Protein AF-A0A383VVP8-F1 (afdb_monomer)

InterPro domains:
  IPR008501 THO complex subunit 7/Mft1 [PF05615] (33-150)

Solvent-accessible surface area (backbone atoms only — not comparable to full-atom values): 12168 Å² total; per-residue (Å²): 138,82,83,79,79,74,73,56,70,67,59,55,50,50,50,48,51,31,68,62,57,74,48,58,66,71,54,48,72,72,60,45,58,69,67,56,46,42,53,54,33,48,52,52,22,55,48,23,64,75,76,53,52,74,68,56,22,51,51,29,44,53,54,33,52,51,45,50,54,52,50,52,52,50,53,53,50,33,56,53,49,54,54,51,51,52,54,49,51,53,51,50,52,51,51,50,50,54,50,51,53,50,51,53,53,50,51,53,51,50,53,56,50,51,52,55,52,52,52,52,50,52,53,50,50,52,51,55,54,49,50,54,51,49,52,58,57,66,74,44,79,58,67,68,58,57,50,50,50,51,54,50,53,51,51,52,51,53,50,52,52,51,48,51,52,51,51,50,55,53,48,53,52,49,51,52,50,52,52,51,51,52,50,52,50,51,51,49,62,68,67,47,71,58,85,72,55,65,61,55,54,64,56,55,75,68,61,70,88,82,81,91,85,84,92,133

Organism: Tetradesmus obliquus (NCBI:txid3088)

Radius of gyration: 72.54 Å; Cα contacts (8 Å, |Δi|>4): 43; chains: 1; bounding box: 165×46×184 Å

Structure (mmCIF, N/CA/C/O backbone):
data_AF-A0A383VVP8-F1
#
_entry.id   AF-A0A383VVP8-F1
#
loop_
_atom_site.group_PDB
_atom_site.id
_atom_site.type_symbol
_atom_site.label_atom_id
_atom_site.label_alt_id
_atom_site.label_comp_id
_atom_site.label_asym_id
_atom_site.label_entity_id
_atom_site.label_seq_id
_atom_site.pdbx_PDB_ins_code
_atom_site.Cartn_x
_atom_site.Cartn_y
_atom_site.Cartn_z
_atom_site.occupancy
_atom_site.B_iso_or_equiv
_atom_site.auth_seq_id
_atom_site.auth_comp_id
_atom_site.auth_asym_id
_atom_site.auth_atom_id
_atom_site.pdbx_PDB_model_num
ATOM 1 N N . MET A 1 1 ? -9.803 19.063 -24.171 1.00 37.31 1 MET A N 1
ATOM 2 C CA . MET A 1 1 ? -9.670 18.722 -25.603 1.00 37.31 1 MET A CA 1
ATOM 3 C C . MET A 1 1 ? -8.254 19.055 -26.047 1.00 37.31 1 MET A C 1
ATOM 5 O O . MET A 1 1 ? -7.962 20.220 -26.264 1.00 37.31 1 MET A O 1
ATOM 9 N N . ALA A 1 2 ? -7.352 18.071 -26.084 1.00 36.72 2 ALA A N 1
ATOM 10 C CA . ALA A 1 2 ? -5.980 18.275 -26.551 1.00 36.72 2 ALA A CA 1
ATOM 11 C C . ALA A 1 2 ? -5.911 17.897 -28.036 1.00 36.72 2 ALA A C 1
ATOM 13 O O . ALA A 1 2 ? -6.119 16.736 -28.392 1.00 36.72 2 ALA A O 1
ATOM 14 N N . ALA A 1 3 ? -5.687 18.889 -28.898 1.00 46.66 3 ALA A N 1
ATOM 15 C CA . ALA A 1 3 ? -5.536 18.692 -30.331 1.00 46.66 3 ALA A CA 1
ATOM 16 C C . ALA A 1 3 ? -4.278 17.854 -30.597 1.00 46.66 3 ALA A C 1
ATOM 18 O O . ALA A 1 3 ? -3.151 18.303 -30.401 1.00 46.66 3 ALA A O 1
ATOM 19 N N . ARG A 1 4 ? -4.482 16.605 -31.021 1.00 47.38 4 ARG A N 1
ATOM 20 C CA . ARG A 1 4 ? -3.416 15.709 -31.465 1.00 47.38 4 ARG A CA 1
ATOM 21 C C . ARG A 1 4 ? -2.974 16.187 -32.849 1.00 47.38 4 ARG A C 1
ATOM 23 O O . ARG A 1 4 ? -3.554 15.783 -33.853 1.00 47.38 4 ARG A O 1
ATOM 30 N N . VAL A 1 5 ? -2.008 17.104 -32.891 1.00 57.06 5 VAL A N 1
ATOM 31 C CA . VAL A 1 5 ? -1.339 17.514 -34.132 1.00 57.06 5 VAL A CA 1
ATOM 32 C C . VAL A 1 5 ? -0.705 16.255 -34.722 1.00 57.06 5 VAL A C 1
ATOM 34 O O . VAL A 1 5 ? 0.241 15.712 -34.155 1.00 57.06 5 VAL A O 1
ATOM 37 N N . ARG A 1 6 ? -1.295 15.723 -35.798 1.00 52.12 6 ARG A N 1
ATOM 38 C CA . ARG A 1 6 ? -0.675 14.661 -36.594 1.00 52.12 6 ARG A CA 1
ATOM 39 C C . ARG A 1 6 ? 0.502 15.304 -37.335 1.00 52.12 6 ARG A C 1
ATOM 41 O O . ARG A 1 6 ? 0.241 16.226 -38.106 1.00 52.12 6 ARG A O 1
ATOM 48 N N . PRO A 1 7 ? 1.758 14.899 -37.084 1.00 56.88 7 PRO A N 1
ATOM 49 C CA . PRO A 1 7 ? 2.866 15.336 -37.926 1.00 56.88 7 PRO A CA 1
ATOM 50 C C . PRO A 1 7 ? 2.613 14.847 -39.358 1.00 56.88 7 PRO A C 1
ATOM 52 O O . PRO A 1 7 ? 2.027 13.776 -39.532 1.00 56.88 7 PRO A O 1
ATOM 55 N N . ALA A 1 8 ? 2.988 15.651 -40.357 1.00 67.81 8 ALA A N 1
ATOM 56 C CA . ALA A 1 8 ? 2.879 15.269 -41.763 1.00 67.81 8 ALA A CA 1
ATOM 57 C C . ALA A 1 8 ? 3.609 13.934 -41.980 1.00 67.81 8 ALA A C 1
ATOM 59 O O . ALA A 1 8 ? 4.643 13.701 -41.351 1.00 67.81 8 ALA A O 1
ATOM 60 N N . ASP A 1 9 ? 3.073 13.052 -42.826 1.00 65.06 9 ASP A N 1
ATOM 61 C CA . ASP A 1 9 ? 3.636 11.707 -43.030 1.00 65.06 9 ASP A CA 1
ATOM 62 C C . ASP A 1 9 ? 5.141 11.767 -43.380 1.00 65.06 9 ASP A C 1
ATOM 64 O O . ASP A 1 9 ? 5.933 10.981 -42.855 1.00 65.06 9 ASP A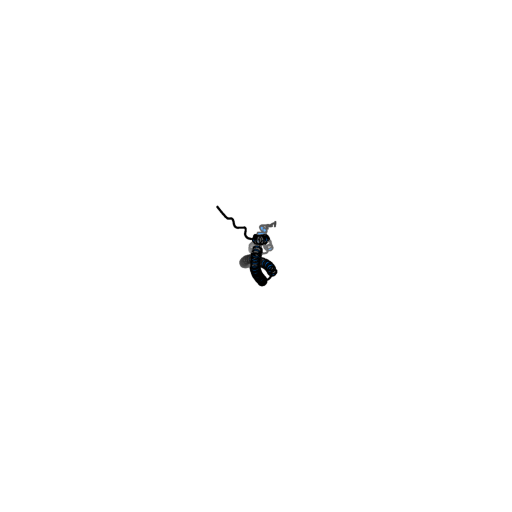 O 1
ATOM 68 N N . ASP A 1 10 ? 5.557 12.803 -44.115 1.00 62.00 10 ASP A N 1
ATOM 69 C CA . ASP A 1 10 ? 6.954 13.107 -44.446 1.00 62.00 10 ASP A CA 1
ATOM 70 C C . ASP A 1 10 ? 7.841 13.335 -43.205 1.00 62.00 10 ASP A C 1
ATOM 72 O O . ASP A 1 10 ? 8.967 12.841 -43.143 1.00 62.00 10 ASP A O 1
ATOM 76 N N . ASP A 1 11 ? 7.350 14.026 -42.171 1.00 65.00 11 ASP A N 1
ATOM 77 C CA . ASP A 1 11 ? 8.100 14.260 -40.926 1.00 65.00 11 ASP A CA 1
ATOM 78 C C . ASP A 1 11 ? 8.289 12.960 -40.138 1.00 65.00 11 ASP A C 1
ATOM 80 O O . ASP A 1 11 ? 9.316 12.749 -39.482 1.00 65.00 11 ASP A O 1
ATOM 84 N N . GLN A 1 12 ? 7.305 12.063 -40.211 1.00 68.69 12 GLN A N 1
ATOM 85 C CA . GLN A 1 12 ? 7.356 10.764 -39.555 1.00 68.69 12 GLN A CA 1
ATOM 86 C C . GLN A 1 12 ? 8.317 9.814 -40.281 1.00 68.69 12 GLN A C 1
ATOM 88 O O . GLN A 1 12 ? 9.071 9.084 -39.630 1.00 68.69 12 GLN A O 1
ATOM 93 N N . GLU A 1 13 ? 8.352 9.858 -41.612 1.00 64.12 13 GLU A N 1
ATOM 94 C CA . GLU A 1 13 ? 9.333 9.139 -42.425 1.00 64.12 13 GLU A CA 1
ATOM 95 C C . GLU A 1 13 ? 10.751 9.685 -42.236 1.00 64.12 13 GLU A C 1
ATOM 97 O O . GLU A 1 13 ? 11.686 8.908 -42.039 1.00 64.12 13 GLU A O 1
ATOM 102 N N . LEU A 1 14 ? 10.925 11.006 -42.176 1.00 64.38 14 LEU A N 1
ATOM 103 C CA . LEU A 1 14 ? 12.214 11.638 -41.893 1.00 64.38 14 LEU A CA 1
ATOM 104 C C . LEU A 1 14 ? 12.717 11.308 -40.484 1.00 64.38 14 LEU A C 1
ATOM 106 O O . LEU A 1 14 ? 13.905 11.024 -40.304 1.00 64.38 14 LEU A O 1
ATOM 110 N N . ALA A 1 15 ? 11.832 11.284 -39.485 1.00 67.50 15 ALA A N 1
ATOM 111 C CA . ALA A 1 15 ? 12.170 10.843 -38.136 1.00 67.50 15 ALA A CA 1
ATOM 112 C C . ALA A 1 15 ? 12.592 9.365 -38.119 1.00 67.50 15 ALA A C 1
ATOM 114 O O . ALA A 1 15 ? 13.601 9.029 -37.499 1.00 67.50 15 ALA A O 1
ATOM 115 N N . ARG A 1 16 ? 11.887 8.490 -38.850 1.00 68.62 16 ARG A N 1
ATOM 116 C CA . ARG A 1 16 ? 12.263 7.073 -39.002 1.00 68.62 16 ARG A CA 1
ATOM 117 C C . ARG A 1 16 ? 13.617 6.917 -39.684 1.00 68.62 16 ARG A C 1
ATOM 119 O O . ARG A 1 16 ? 14.466 6.210 -39.155 1.00 68.62 16 ARG A O 1
ATOM 126 N N . ILE A 1 17 ? 13.859 7.602 -40.802 1.00 64.00 17 ILE A N 1
ATOM 127 C CA . ILE A 1 17 ? 15.144 7.569 -41.516 1.00 64.00 17 ILE A CA 1
ATOM 128 C C . ILE A 1 17 ? 16.268 8.058 -40.602 1.00 64.00 17 ILE A C 1
ATOM 130 O O . ILE A 1 17 ? 17.331 7.441 -40.560 1.00 64.00 17 ILE A O 1
ATOM 134 N N . ARG A 1 18 ? 16.038 9.115 -39.819 1.00 67.19 18 ARG A N 1
ATOM 135 C CA . ARG A 1 18 ? 17.013 9.648 -38.861 1.00 67.19 18 ARG A CA 1
ATOM 136 C C . ARG A 1 18 ? 17.328 8.659 -37.737 1.00 67.19 18 ARG A C 1
ATOM 138 O O . ARG A 1 18 ? 18.498 8.483 -37.414 1.00 67.19 18 ARG A O 1
ATOM 145 N N . VAL A 1 19 ? 16.309 8.007 -37.176 1.00 66.44 19 VAL A N 1
ATOM 146 C CA . VAL A 1 19 ? 16.458 6.990 -36.119 1.00 66.44 19 VAL A CA 1
ATOM 147 C C . VAL A 1 19 ? 17.154 5.738 -36.650 1.00 66.44 19 VAL A C 1
ATOM 149 O O . VAL A 1 19 ? 18.008 5.177 -35.973 1.00 66.44 19 VAL A O 1
ATOM 152 N N . ILE A 1 20 ? 16.829 5.317 -37.873 1.00 65.12 20 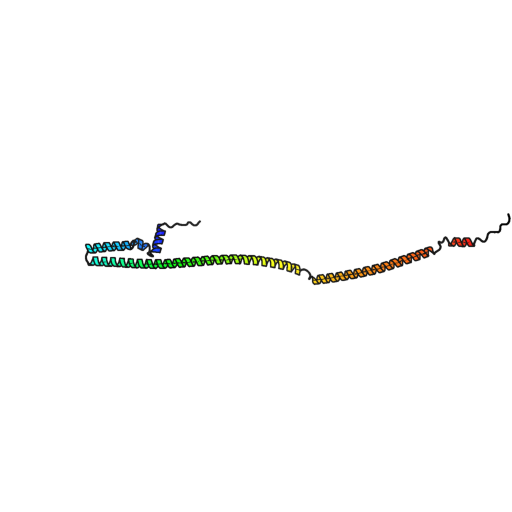ILE A N 1
ATOM 153 C CA . ILE A 1 20 ? 17.429 4.137 -38.497 1.00 65.12 20 ILE A CA 1
ATOM 154 C C . ILE A 1 20 ? 18.883 4.424 -38.863 1.00 65.12 20 ILE A C 1
ATOM 156 O O . ILE A 1 20 ? 19.757 3.646 -38.516 1.00 65.12 20 ILE A O 1
ATOM 160 N N . THR A 1 21 ? 19.170 5.535 -39.542 1.00 60.62 21 THR A N 1
ATOM 161 C CA . THR A 1 21 ? 20.492 5.767 -40.146 1.00 60.62 21 THR A CA 1
ATOM 162 C C . THR A 1 21 ? 21.486 6.475 -39.230 1.00 60.62 21 THR A C 1
ATOM 164 O O . THR A 1 21 ? 22.686 6.433 -39.503 1.00 60.62 21 THR A O 1
ATOM 167 N N . ASN A 1 22 ? 21.034 7.150 -38.164 1.00 60.03 22 ASN A N 1
ATOM 168 C CA . ASN A 1 22 ? 21.862 8.069 -37.371 1.00 60.03 22 ASN A CA 1
ATOM 169 C C . ASN A 1 22 ? 22.647 9.086 -38.236 1.00 60.03 22 ASN A C 1
ATOM 171 O O . ASN A 1 22 ? 23.676 9.626 -37.813 1.00 60.03 22 ASN A O 1
ATOM 175 N N . VAL A 1 23 ? 22.176 9.344 -39.461 1.00 55.59 23 VAL A N 1
ATOM 176 C CA . VAL A 1 23 ? 22.672 10.378 -40.368 1.00 55.59 23 VAL A CA 1
ATOM 177 C C . VAL A 1 23 ? 21.751 11.580 -40.206 1.00 55.59 23 VAL A C 1
ATOM 179 O O . VAL A 1 23 ? 20.527 11.453 -40.227 1.00 55.59 23 VAL A O 1
ATOM 182 N N . SER A 1 24 ? 22.335 12.762 -40.007 1.00 55.88 24 SER A N 1
ATOM 183 C CA . SER A 1 24 ? 21.561 14.003 -39.969 1.00 55.88 24 SER A CA 1
ATOM 184 C C . SER A 1 24 ? 20.803 14.166 -41.289 1.00 55.88 24 SER A C 1
ATOM 186 O O . SER A 1 24 ? 21.407 14.061 -42.359 1.00 55.88 24 SER A O 1
ATOM 188 N N . SER A 1 25 ? 19.500 14.450 -41.224 1.00 54.91 25 SER A N 1
ATOM 189 C CA . SER A 1 25 ? 18.652 14.693 -42.402 1.00 54.91 25 SER A CA 1
ATOM 190 C C . SER A 1 25 ? 19.250 15.752 -43.338 1.00 54.91 25 SER A C 1
ATOM 192 O O . SER A 1 25 ? 19.133 15.631 -44.553 1.00 54.91 25 SER A O 1
ATOM 194 N N . ALA A 1 26 ? 19.998 16.715 -42.791 1.00 51.38 26 ALA A N 1
ATOM 195 C CA . ALA A 1 26 ? 20.710 17.742 -43.548 1.00 51.38 26 ALA A CA 1
ATOM 196 C C . ALA A 1 26 ? 21.844 17.200 -44.445 1.00 51.38 26 ALA A C 1
ATOM 198 O O . ALA A 1 26 ? 22.128 17.781 -45.490 1.00 51.38 26 ALA A O 1
ATOM 199 N N . ALA A 1 27 ? 22.500 16.097 -44.069 1.00 52.66 27 ALA A N 1
ATOM 200 C CA . ALA A 1 27 ? 23.527 15.456 -44.894 1.00 52.66 27 ALA A CA 1
ATOM 201 C C . ALA A 1 27 ? 22.891 14.617 -46.016 1.00 52.66 27 ALA A C 1
ATOM 203 O O . ALA A 1 27 ? 23.302 14.719 -47.168 1.00 52.66 27 ALA A O 1
ATOM 204 N N . TYR A 1 28 ? 21.819 13.881 -45.699 1.00 58.03 28 TYR A N 1
ATOM 205 C CA . TYR A 1 28 ? 21.030 13.122 -46.678 1.00 58.03 28 TYR A CA 1
ATOM 206 C C . TYR A 1 28 ? 20.394 14.028 -47.748 1.00 58.03 28 TYR A C 1
ATOM 208 O O . TYR A 1 28 ? 20.390 13.690 -48.929 1.00 58.03 28 TYR A O 1
ATOM 216 N N . GLN A 1 29 ? 19.924 15.215 -47.356 1.00 56.75 29 GLN A N 1
ATOM 217 C CA . GLN A 1 29 ? 19.345 16.205 -48.270 1.00 56.75 29 GLN A CA 1
ATOM 218 C C . GLN A 1 29 ? 20.383 16.892 -49.176 1.00 56.75 29 GLN A C 1
ATOM 220 O O . GLN A 1 29 ? 20.032 17.321 -50.271 1.00 56.75 29 GLN A O 1
ATOM 225 N N . ARG A 1 30 ? 21.654 16.999 -48.756 1.00 55.66 30 ARG A N 1
ATOM 226 C CA . ARG A 1 30 ? 22.706 17.708 -49.513 1.00 55.66 30 ARG A CA 1
ATOM 227 C C . ARG A 1 30 ? 23.461 16.833 -50.511 1.00 55.66 30 ARG A C 1
ATOM 229 O O . ARG A 1 30 ? 23.777 17.313 -51.593 1.00 55.66 30 ARG A O 1
ATOM 236 N N . SER A 1 31 ? 23.769 15.583 -50.167 1.00 59.66 31 SER A N 1
ATOM 237 C CA . SER A 1 31 ? 24.532 14.673 -51.040 1.00 59.66 31 SER A CA 1
ATOM 238 C C . SER A 1 31 ? 23.704 13.511 -51.596 1.00 59.66 31 SER A C 1
ATOM 240 O O . SER A 1 31 ? 24.199 12.744 -52.418 1.00 59.66 31 SER A O 1
ATOM 242 N N . GLY A 1 32 ? 22.429 13.395 -51.214 1.00 66.38 32 GLY A N 1
ATOM 243 C CA . GLY A 1 32 ? 21.577 12.272 -51.595 1.00 66.38 32 GLY A CA 1
ATOM 244 C C . GLY A 1 32 ? 22.012 10.953 -50.941 1.00 66.38 32 GLY A C 1
ATOM 245 O O . GLY A 1 32 ? 22.894 10.933 -50.077 1.00 66.38 32 GLY A O 1
ATOM 246 N N . PRO A 1 33 ? 21.399 9.823 -51.334 1.00 78.06 33 PRO A N 1
ATOM 247 C CA . PRO A 1 33 ? 21.760 8.515 -50.804 1.00 78.06 33 PRO A CA 1
ATOM 248 C C . PRO A 1 33 ? 23.255 8.218 -51.021 1.00 78.06 33 PRO A C 1
ATOM 250 O O . PRO A 1 33 ? 23.750 8.435 -52.130 1.00 78.06 33 PRO A O 1
ATOM 253 N N . PRO A 1 34 ? 23.971 7.654 -50.032 1.00 79.56 34 PRO A N 1
ATOM 254 C CA . PRO A 1 34 ? 25.390 7.309 -50.165 1.00 79.56 34 PRO A CA 1
ATOM 255 C C . PRO A 1 34 ? 25.721 6.465 -51.413 1.00 79.56 34 PRO A C 1
ATOM 257 O O . PRO A 1 34 ? 26.743 6.677 -52.062 1.00 79.56 34 PRO A O 1
ATOM 260 N N . ALA A 1 35 ? 24.808 5.575 -51.823 1.00 81.88 35 ALA A N 1
ATOM 261 C CA . ALA A 1 35 ? 24.934 4.787 -53.052 1.00 81.88 35 ALA A CA 1
ATOM 262 C C . ALA A 1 35 ? 24.918 5.643 -54.337 1.00 81.88 35 ALA A C 1
ATOM 264 O O . ALA A 1 35 ? 25.622 5.335 -55.296 1.00 81.88 35 ALA A O 1
ATOM 265 N N . LYS A 1 36 ? 24.154 6.744 -54.354 1.00 85.12 36 LYS A N 1
ATOM 266 C CA . LYS A 1 36 ? 24.100 7.681 -55.486 1.00 85.12 36 LYS A CA 1
ATOM 267 C C . LYS A 1 36 ? 25.417 8.443 -55.631 1.00 85.12 36 LYS A C 1
ATOM 269 O O . LYS A 1 36 ? 25.898 8.606 -56.747 1.00 85.12 36 LYS A O 1
ATOM 274 N N . VAL A 1 37 ? 26.020 8.859 -54.515 1.00 85.94 37 VAL A N 1
ATOM 275 C CA . VAL A 1 37 ? 27.339 9.518 -54.499 1.00 85.94 37 VAL A CA 1
ATOM 276 C C . VAL A 1 37 ? 28.421 8.580 -55.031 1.00 85.94 37 VAL A C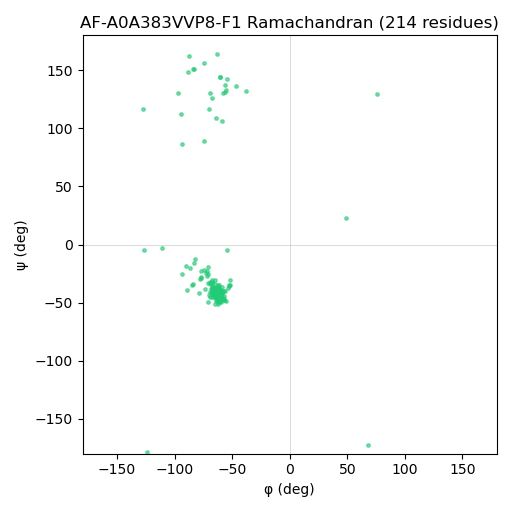 1
ATOM 278 O O . VAL A 1 37 ? 29.250 8.996 -55.839 1.00 85.94 37 VAL A O 1
ATOM 281 N N . LEU A 1 38 ? 28.392 7.307 -54.622 1.00 88.69 38 LEU A N 1
ATOM 282 C CA . LEU A 1 38 ? 29.319 6.294 -55.124 1.00 88.69 38 LEU A CA 1
ATOM 283 C C . LEU A 1 38 ? 29.157 6.088 -56.638 1.00 88.69 38 LEU A C 1
ATOM 285 O O . LEU A 1 38 ? 30.147 6.111 -57.364 1.00 88.69 38 LEU A O 1
ATOM 289 N N . ALA A 1 39 ? 27.918 5.960 -57.124 1.00 89.69 39 ALA A N 1
ATOM 290 C CA . ALA A 1 39 ? 27.629 5.811 -58.549 1.00 89.69 39 ALA A CA 1
ATOM 291 C C . ALA A 1 39 ? 28.096 7.024 -59.374 1.00 89.69 39 ALA A C 1
ATOM 293 O O . ALA A 1 39 ? 28.691 6.855 -60.434 1.00 89.69 39 ALA A O 1
ATOM 294 N N . GLN A 1 40 ? 27.899 8.248 -58.874 1.00 90.44 40 GLN A N 1
ATOM 295 C CA . GLN A 1 40 ? 28.392 9.465 -59.533 1.00 90.44 40 GLN A CA 1
ATOM 296 C C . GLN A 1 40 ? 29.924 9.508 -59.601 1.00 90.44 40 GLN A C 1
ATOM 298 O O . GLN A 1 40 ? 30.484 9.871 -60.632 1.00 90.44 40 GLN A O 1
ATOM 303 N N . ARG A 1 41 ? 30.614 9.102 -58.528 1.00 90.94 41 ARG A N 1
ATOM 304 C CA . ARG A 1 41 ? 32.084 9.022 -58.508 1.00 90.94 41 ARG A CA 1
ATOM 305 C C . ARG A 1 41 ? 32.623 7.915 -59.410 1.00 90.94 41 ARG A C 1
ATOM 307 O O . ARG A 1 41 ? 33.686 8.089 -59.993 1.00 90.94 41 ARG A O 1
ATOM 314 N N . TRP A 1 42 ? 31.885 6.816 -59.556 1.00 92.75 42 TRP A N 1
ATOM 315 C CA . TRP A 1 42 ? 32.207 5.751 -60.504 1.00 92.75 42 TRP A CA 1
ATOM 316 C C . TRP A 1 42 ? 32.138 6.254 -61.947 1.00 92.75 42 TRP A C 1
ATOM 318 O O . TRP A 1 42 ? 33.093 6.078 -62.696 1.00 92.75 42 TRP A O 1
ATOM 328 N N . VAL A 1 43 ? 31.051 6.939 -62.316 1.00 93.12 43 VAL A N 1
ATOM 329 C CA . VAL A 1 43 ? 30.896 7.527 -63.657 1.00 93.12 43 VAL A CA 1
ATOM 330 C C . VAL A 1 43 ? 32.011 8.536 -63.945 1.00 93.12 43 VAL A C 1
ATOM 332 O O . VAL A 1 43 ? 32.659 8.432 -64.980 1.00 93.12 43 VAL A O 1
ATOM 335 N N . ALA A 1 44 ? 32.318 9.427 -62.997 1.00 91.19 44 ALA A N 1
ATOM 336 C CA . ALA A 1 44 ? 33.407 10.397 -63.146 1.00 91.19 44 ALA A CA 1
ATOM 337 C C . ALA A 1 44 ? 34.790 9.736 -63.309 1.00 91.19 44 ALA A C 1
ATOM 339 O O . ALA A 1 44 ? 35.635 10.237 -64.046 1.00 91.19 44 ALA A O 1
ATOM 340 N N . PHE A 1 45 ? 35.036 8.603 -62.642 1.00 93.06 45 PHE A N 1
ATOM 341 C CA . PHE A 1 45 ? 36.261 7.826 -62.834 1.00 93.06 45 PHE A CA 1
ATOM 342 C C . PHE A 1 45 ? 36.325 7.196 -64.231 1.00 93.06 45 PHE A C 1
ATOM 344 O O . PHE A 1 45 ? 37.352 7.303 -64.896 1.00 93.06 45 PHE A O 1
ATOM 351 N N . VAL A 1 46 ? 35.230 6.593 -64.704 1.00 93.19 46 VAL A N 1
ATOM 352 C CA . VAL A 1 46 ? 35.155 6.005 -66.052 1.00 93.19 46 VAL A CA 1
ATOM 353 C C . VAL A 1 46 ? 35.379 7.068 -67.133 1.00 93.19 46 VAL A C 1
ATOM 355 O O . VAL A 1 46 ? 36.146 6.832 -68.064 1.00 93.19 46 VAL A O 1
ATOM 358 N N . GLU A 1 47 ? 34.775 8.249 -66.990 1.00 91.75 47 GLU A N 1
ATOM 359 C CA . GLU A 1 47 ? 34.976 9.378 -67.907 1.00 91.75 47 GLU A CA 1
ATOM 360 C C . GLU A 1 47 ? 36.428 9.875 -67.903 1.00 91.75 47 GLU A C 1
ATOM 362 O O . GLU A 1 47 ? 36.994 10.106 -68.974 1.00 91.75 47 GLU A O 1
ATOM 367 N N . ALA A 1 48 ? 37.053 9.976 -66.725 1.00 89.88 48 ALA A N 1
ATOM 368 C CA . ALA A 1 48 ? 38.440 10.419 -66.595 1.00 89.88 48 ALA A CA 1
ATOM 369 C C . ALA A 1 48 ? 39.446 9.416 -67.192 1.00 89.88 48 ALA A C 1
ATOM 371 O O . ALA A 1 48 ? 40.474 9.810 -67.735 1.00 89.88 48 ALA A O 1
ATOM 372 N N . VAL A 1 49 ? 39.149 8.114 -67.132 1.00 90.75 49 VAL A N 1
ATOM 373 C CA . VAL A 1 49 ? 39.969 7.065 -67.764 1.00 90.75 49 VAL A CA 1
ATOM 374 C C . VAL A 1 49 ? 39.860 7.104 -69.292 1.00 90.75 49 VAL A C 1
ATOM 376 O O . VAL A 1 49 ? 40.824 6.776 -69.980 1.00 90.75 49 VAL A O 1
ATOM 379 N N . GLN A 1 50 ? 38.700 7.488 -69.832 1.00 90.62 50 GLN A N 1
ATOM 380 C CA . GLN A 1 50 ? 38.454 7.503 -71.277 1.00 90.62 50 GLN A CA 1
ATOM 381 C C . GLN A 1 50 ? 38.937 8.785 -71.965 1.00 90.62 50 GLN A C 1
ATOM 383 O O . GLN A 1 50 ? 39.379 8.716 -73.110 1.00 90.62 50 GLN A O 1
ATOM 388 N N . ASN A 1 51 ? 38.840 9.940 -71.295 1.00 88.50 51 ASN A N 1
ATOM 389 C CA . ASN A 1 51 ? 38.945 11.250 -71.951 1.00 88.50 51 ASN A CA 1
ATOM 390 C C . ASN A 1 51 ? 39.994 12.206 -71.348 1.00 88.50 51 ASN A C 1
ATOM 392 O O . ASN A 1 51 ? 40.195 13.289 -71.895 1.00 88.50 51 ASN A O 1
ATOM 396 N N . ASP A 1 52 ? 40.653 11.853 -70.240 1.00 88.00 52 ASP A N 1
ATOM 397 C CA . ASP A 1 52 ? 41.550 12.747 -69.490 1.00 88.00 52 ASP A CA 1
ATOM 398 C C . ASP A 1 52 ? 42.973 12.165 -69.314 1.00 88.00 52 ASP A C 1
ATOM 400 O O . ASP A 1 52 ? 43.315 11.096 -69.816 1.00 88.00 52 ASP A O 1
ATOM 404 N N . THR A 1 53 ? 43.849 12.903 -68.619 1.00 89.44 53 THR A N 1
ATOM 405 C CA . THR A 1 53 ? 45.215 12.464 -68.299 1.00 89.44 53 THR A CA 1
ATOM 406 C C . THR A 1 53 ? 45.242 11.409 -67.190 1.00 89.44 53 THR A C 1
ATOM 408 O O . THR A 1 53 ? 44.370 11.359 -66.321 1.00 89.44 53 THR A O 1
ATOM 411 N N . VAL A 1 54 ? 46.314 10.607 -67.162 1.00 88.50 54 VAL A N 1
ATOM 412 C CA . VAL A 1 54 ? 46.549 9.570 -66.137 1.00 88.50 54 VAL A CA 1
ATOM 413 C C . VAL A 1 54 ? 46.462 10.135 -64.711 1.00 88.50 54 VAL A C 1
ATOM 415 O O . VAL A 1 54 ? 45.912 9.490 -63.824 1.00 88.50 54 VAL A O 1
ATOM 418 N N . GLU A 1 55 ? 46.942 11.359 -64.492 1.00 90.19 55 GLU A N 1
ATOM 419 C CA . GLU A 1 55 ? 46.886 12.041 -63.192 1.00 90.19 55 GLU A CA 1
ATOM 420 C C . GLU A 1 55 ? 45.443 12.315 -62.740 1.00 90.19 55 GLU A C 1
ATOM 422 O O . GLU A 1 55 ? 45.078 12.007 -61.605 1.00 90.19 55 GLU A O 1
ATOM 427 N N . LYS A 1 56 ? 44.582 12.810 -63.639 1.00 88.69 56 LYS A N 1
ATOM 428 C CA . LYS A 1 56 ? 43.163 13.053 -63.338 1.00 88.69 56 LYS A CA 1
ATOM 429 C C . LYS A 1 56 ? 42.386 11.755 -63.123 1.00 88.69 56 LYS A C 1
ATOM 431 O O . LYS A 1 56 ? 41.538 11.693 -62.231 1.00 88.69 56 LYS A O 1
ATOM 436 N N . ALA A 1 57 ? 42.692 10.712 -63.894 1.00 90.75 57 ALA A N 1
ATOM 437 C CA . ALA A 1 57 ? 42.123 9.383 -63.687 1.00 90.75 57 ALA A CA 1
ATOM 438 C C . ALA A 1 57 ? 42.509 8.817 -62.307 1.00 90.75 57 ALA A C 1
ATOM 440 O O . ALA A 1 57 ? 41.658 8.275 -61.599 1.00 90.75 57 ALA A O 1
ATOM 441 N N . GLN A 1 58 ? 43.759 9.018 -61.877 1.00 92.56 58 GLN A N 1
ATOM 442 C CA . GLN A 1 58 ? 44.242 8.607 -60.557 1.00 92.56 58 GLN A CA 1
ATOM 443 C C . GLN A 1 58 ? 43.573 9.395 -59.417 1.00 92.56 58 GLN A C 1
ATOM 445 O O . GLN A 1 58 ? 43.200 8.821 -58.391 1.00 92.56 58 GLN A O 1
ATOM 450 N N . GLU A 1 59 ? 43.362 10.702 -59.581 1.00 92.44 59 GLU A N 1
ATOM 451 C CA . GLU A 1 59 ? 42.597 11.498 -58.617 1.00 92.44 59 GLU A CA 1
ATOM 452 C C . GLU A 1 59 ? 41.138 11.039 -58.509 1.00 92.44 59 GLU A C 1
ATOM 454 O O . GLU A 1 59 ? 40.606 10.913 -57.401 1.00 92.44 59 GLU A O 1
ATOM 459 N N . ALA A 1 60 ? 40.485 10.766 -59.643 1.00 91.56 60 ALA A N 1
ATOM 460 C CA . ALA A 1 60 ? 39.118 10.258 -59.670 1.00 91.56 60 ALA A CA 1
ATOM 461 C C . ALA A 1 60 ? 39.016 8.869 -59.011 1.00 91.56 60 ALA A C 1
ATOM 463 O O . ALA A 1 60 ? 38.087 8.631 -58.235 1.00 91.56 60 ALA A O 1
ATOM 464 N N . TYR A 1 61 ? 40.011 7.999 -59.220 1.00 93.50 61 TYR A N 1
ATOM 465 C CA . TYR A 1 61 ? 40.129 6.706 -58.541 1.00 93.50 61 TYR A CA 1
ATOM 466 C C . TYR A 1 61 ? 40.233 6.856 -57.018 1.00 93.50 61 TYR A C 1
ATOM 468 O O . TYR A 1 61 ? 39.482 6.221 -56.279 1.00 93.50 61 TYR A O 1
ATOM 476 N N . ASN A 1 62 ? 41.099 7.748 -56.529 1.00 94.00 62 ASN A N 1
ATOM 477 C CA . ASN A 1 62 ? 41.249 7.996 -55.092 1.00 94.00 62 ASN A CA 1
ATOM 478 C C . ASN A 1 62 ? 39.950 8.528 -54.462 1.00 94.00 62 ASN A C 1
ATOM 480 O O . ASN A 1 62 ? 39.579 8.125 -53.358 1.00 94.00 62 ASN A O 1
ATOM 484 N N . ARG A 1 63 ? 39.213 9.397 -55.170 1.00 91.75 63 ARG A N 1
ATOM 485 C CA . ARG A 1 63 ? 37.899 9.888 -54.717 1.00 91.75 63 ARG A CA 1
ATOM 486 C C . ARG A 1 63 ? 36.849 8.778 -54.692 1.00 91.75 63 ARG A C 1
ATOM 488 O O . ARG A 1 63 ? 36.017 8.766 -53.783 1.00 91.75 63 ARG A O 1
ATOM 495 N N . LEU A 1 64 ? 36.856 7.876 -55.670 1.00 92.81 64 LEU A N 1
ATOM 496 C CA . LEU A 1 64 ? 35.975 6.709 -55.697 1.00 92.81 64 LEU A CA 1
ATOM 497 C C . LEU A 1 64 ? 36.285 5.760 -54.531 1.00 92.81 64 LEU A C 1
ATOM 499 O O . LEU A 1 64 ? 35.369 5.366 -53.812 1.00 92.81 64 LEU A O 1
ATOM 503 N N . LEU A 1 65 ? 37.566 5.458 -54.302 1.00 94.50 65 LEU A N 1
ATOM 504 C CA . LEU A 1 65 ? 38.013 4.605 -53.202 1.00 94.50 65 LEU A CA 1
ATOM 505 C C . LEU A 1 65 ? 37.604 5.184 -51.843 1.00 94.50 65 LEU A C 1
ATOM 507 O O . LEU A 1 65 ? 37.073 4.461 -51.005 1.00 94.50 65 LEU A O 1
ATOM 511 N N . LEU A 1 66 ? 37.773 6.496 -51.649 1.00 91.62 66 LEU A N 1
ATOM 512 C CA . LEU A 1 66 ? 37.335 7.183 -50.434 1.00 91.62 66 LEU A CA 1
ATOM 513 C C . LEU A 1 66 ? 35.817 7.071 -50.217 1.00 91.62 66 LEU A C 1
ATOM 515 O O . LEU A 1 66 ? 35.366 6.803 -49.111 1.00 91.62 66 LEU A O 1
ATOM 519 N N . ALA A 1 67 ? 35.012 7.229 -51.269 1.00 88.44 67 ALA A N 1
ATOM 520 C CA . ALA A 1 67 ? 33.561 7.087 -51.136 1.00 88.44 67 ALA A CA 1
ATOM 521 C C . ALA A 1 67 ? 33.132 5.647 -50.813 1.00 88.44 67 ALA A C 1
ATOM 523 O O . ALA A 1 67 ? 32.127 5.438 -50.133 1.00 88.44 67 ALA A O 1
ATOM 524 N N . LEU A 1 68 ? 33.891 4.652 -51.279 1.00 90.69 68 LEU A N 1
ATOM 525 C CA . LEU A 1 68 ? 33.641 3.247 -50.970 1.00 90.69 68 LEU A CA 1
ATOM 526 C C . LEU A 1 68 ? 33.963 2.929 -49.502 1.00 90.69 68 LEU A C 1
ATOM 528 O O . LEU A 1 68 ? 33.157 2.283 -48.831 1.00 90.69 68 LEU A O 1
ATOM 532 N N . THR A 1 69 ? 35.081 3.437 -48.976 1.00 91.44 69 THR A N 1
ATOM 533 C CA . THR A 1 69 ? 35.442 3.260 -47.558 1.00 91.44 69 THR A CA 1
ATOM 534 C C . THR A 1 69 ? 34.489 4.007 -46.621 1.00 91.44 69 THR A C 1
ATOM 536 O O . THR A 1 69 ? 34.108 3.474 -45.577 1.00 91.44 69 THR A O 1
ATOM 539 N N . GLU A 1 70 ? 34.029 5.202 -47.004 1.00 86.75 70 GLU A N 1
ATOM 540 C CA . GLU A 1 70 ? 32.988 5.949 -46.282 1.00 86.75 70 GLU A CA 1
ATOM 541 C C . GLU A 1 70 ? 31.664 5.172 -46.219 1.00 86.75 70 GLU A C 1
ATOM 543 O O . GLU A 1 70 ? 31.034 5.096 -45.158 1.00 86.75 70 GLU A O 1
ATOM 548 N N . LEU A 1 71 ? 31.248 4.556 -47.333 1.00 86.69 71 LEU A N 1
ATOM 549 C CA . LEU A 1 71 ? 30.030 3.748 -47.388 1.00 86.69 71 LEU A CA 1
ATOM 550 C C . LEU A 1 71 ? 30.137 2.497 -46.508 1.00 86.69 71 LEU A C 1
ATOM 552 O O . LEU A 1 71 ? 29.195 2.167 -45.783 1.00 86.69 71 LEU A O 1
ATOM 556 N N . GLU A 1 72 ? 31.283 1.820 -46.538 1.00 89.44 72 GLU A N 1
ATOM 557 C CA . GLU A 1 72 ? 31.540 0.649 -45.701 1.00 89.44 72 GLU A CA 1
ATOM 558 C C . GLU A 1 72 ? 31.493 1.002 -44.207 1.00 89.44 72 GLU A C 1
ATOM 560 O O . GLU A 1 72 ? 30.833 0.318 -43.416 1.00 89.44 72 GLU A O 1
ATOM 565 N N . LEU A 1 73 ? 32.135 2.106 -43.812 1.00 87.56 73 LEU A N 1
ATOM 566 C CA . LEU A 1 73 ? 32.106 2.597 -42.436 1.00 87.56 73 LEU A CA 1
ATOM 567 C C . LEU A 1 73 ? 30.677 2.926 -41.985 1.00 87.56 73 LEU A C 1
ATOM 569 O O . LEU A 1 73 ? 30.280 2.573 -40.870 1.00 87.56 73 LEU A O 1
ATOM 573 N N . LEU A 1 74 ? 29.889 3.567 -42.851 1.00 85.69 74 LEU A N 1
ATOM 574 C CA . LEU A 1 74 ? 28.491 3.886 -42.577 1.00 85.69 74 LEU A CA 1
ATOM 575 C C . LEU A 1 74 ? 27.645 2.618 -42.392 1.00 85.69 74 LEU A C 1
ATOM 577 O O . LEU A 1 74 ? 26.857 2.551 -41.447 1.00 85.69 74 LEU A O 1
ATOM 581 N N . GLY A 1 75 ? 27.851 1.592 -43.222 1.00 84.31 75 GLY A N 1
ATOM 582 C CA . GLY A 1 75 ? 27.190 0.293 -43.078 1.00 84.31 75 GLY A CA 1
ATOM 583 C C . GLY A 1 75 ? 27.515 -0.389 -41.745 1.00 84.31 75 GLY A C 1
ATOM 584 O O . GLY A 1 75 ? 26.612 -0.837 -41.034 1.00 84.31 75 GLY A O 1
ATOM 585 N N . ARG A 1 76 ? 28.793 -0.393 -41.344 1.00 90.06 76 ARG A N 1
ATOM 586 C CA . ARG A 1 76 ? 29.227 -0.937 -40.043 1.00 90.06 76 ARG A CA 1
ATOM 587 C C . ARG A 1 76 ? 28.618 -0.166 -38.869 1.00 90.06 76 ARG A C 1
ATOM 589 O O . ARG A 1 76 ? 28.129 -0.779 -37.920 1.00 90.06 76 ARG A O 1
ATOM 596 N N . LYS A 1 77 ? 28.595 1.170 -38.945 1.00 86.62 77 LYS A N 1
ATOM 597 C CA . LYS A 1 77 ? 27.969 2.033 -37.931 1.00 86.62 77 LYS A CA 1
ATOM 598 C C . LYS A 1 77 ? 26.472 1.743 -37.796 1.00 86.62 77 LYS A C 1
ATOM 600 O O . LYS A 1 77 ? 25.974 1.646 -36.676 1.00 86.62 77 LYS A O 1
ATOM 605 N N . LEU A 1 78 ? 25.768 1.578 -38.916 1.00 84.62 78 LEU A N 1
ATOM 606 C CA . LEU A 1 78 ? 24.343 1.257 -38.937 1.00 84.62 78 LEU A CA 1
ATOM 607 C C . LEU A 1 78 ? 24.054 -0.090 -38.262 1.00 84.62 78 LEU A C 1
ATOM 609 O O . LEU A 1 78 ? 23.186 -0.164 -37.396 1.00 84.62 78 LEU A O 1
ATOM 613 N N . ALA A 1 79 ? 24.816 -1.134 -38.594 1.00 88.25 79 ALA A N 1
ATOM 614 C CA . ALA A 1 79 ? 24.657 -2.455 -37.986 1.00 88.25 79 ALA A CA 1
ATOM 615 C C . ALA A 1 79 ? 24.913 -2.435 -36.466 1.00 88.25 79 ALA A C 1
ATOM 617 O O . ALA A 1 79 ? 24.151 -3.020 -35.686 1.00 88.25 79 ALA A O 1
ATOM 618 N N . ALA A 1 80 ? 25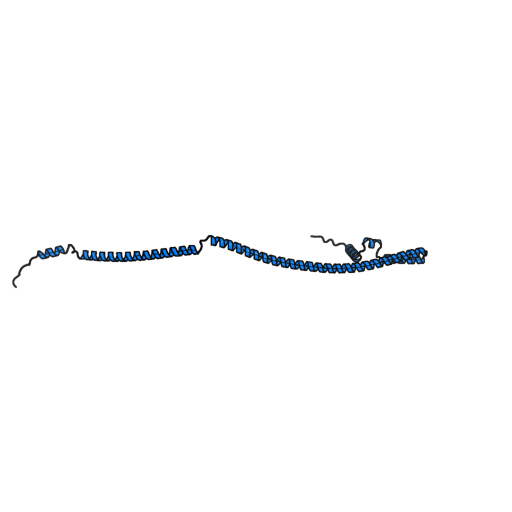.954 -1.718 -36.028 1.00 89.00 80 ALA A N 1
ATOM 619 C CA . ALA A 1 80 ? 26.247 -1.531 -34.609 1.00 89.00 80 ALA A CA 1
ATOM 620 C C . ALA A 1 80 ? 25.116 -0.774 -33.893 1.00 89.00 80 ALA A C 1
ATOM 622 O O . ALA A 1 80 ? 24.656 -1.207 -32.836 1.00 89.00 80 ALA A O 1
ATOM 623 N N . SER A 1 81 ? 24.614 0.304 -34.504 1.00 86.62 81 SER A N 1
ATOM 624 C CA . SER A 1 81 ? 23.491 1.082 -33.979 1.00 86.62 81 SER A CA 1
ATOM 625 C C . SER A 1 81 ? 22.220 0.247 -33.868 1.00 86.62 81 SER A C 1
ATOM 627 O O . SER A 1 81 ? 21.570 0.267 -32.832 1.00 86.62 81 SER A O 1
ATOM 629 N N . GLN A 1 82 ? 21.881 -0.535 -34.894 1.00 86.31 82 GLN A N 1
ATOM 630 C CA . GLN A 1 82 ? 20.706 -1.405 -34.873 1.00 86.31 82 GLN A CA 1
ATOM 631 C C . GLN A 1 82 ? 20.800 -2.445 -33.750 1.00 86.31 82 GLN A C 1
ATOM 633 O O . GLN A 1 82 ? 19.809 -2.739 -33.082 1.00 86.31 82 GLN A O 1
ATOM 638 N N . THR A 1 83 ? 21.995 -2.992 -33.523 1.00 90.94 83 THR A N 1
ATOM 639 C CA . THR A 1 83 ? 22.243 -3.940 -32.431 1.00 90.94 83 THR A CA 1
ATOM 640 C C . THR A 1 83 ? 22.078 -3.271 -31.066 1.00 90.94 83 THR A C 1
ATOM 642 O O . THR A 1 83 ? 21.448 -3.847 -30.181 1.00 90.94 83 THR A O 1
ATOM 645 N N . ALA A 1 84 ? 22.600 -2.053 -30.895 1.00 89.00 84 ALA A N 1
ATOM 646 C CA . ALA A 1 84 ? 22.426 -1.274 -29.671 1.00 89.00 84 ALA A CA 1
ATOM 647 C C . ALA A 1 84 ? 20.947 -0.939 -29.419 1.00 89.00 84 ALA A C 1
ATOM 649 O O . ALA A 1 84 ? 20.439 -1.238 -28.343 1.00 89.00 84 ALA A O 1
ATOM 650 N N . SER A 1 85 ? 20.227 -0.446 -30.430 1.00 89.19 85 SER A N 1
ATOM 651 C CA . SER A 1 85 ? 18.803 -0.114 -30.312 1.00 89.19 85 SER A CA 1
ATOM 652 C C . SER A 1 85 ? 17.940 -1.326 -29.960 1.00 89.19 85 SER A C 1
ATOM 654 O O . SER A 1 85 ? 17.014 -1.198 -29.169 1.00 89.19 85 SER A O 1
ATOM 656 N N . LYS A 1 86 ? 18.244 -2.522 -30.489 1.00 91.50 86 LYS A N 1
ATOM 657 C CA . LYS A 1 86 ? 17.547 -3.757 -30.083 1.00 91.50 86 LYS A CA 1
ATOM 658 C C . LYS A 1 86 ? 17.732 -4.046 -28.591 1.00 91.50 86 LYS A C 1
ATOM 660 O O . LYS A 1 86 ? 16.752 -4.268 -27.892 1.00 91.50 86 LYS A O 1
ATOM 665 N N . ARG A 1 87 ? 18.969 -3.960 -28.090 1.00 94.31 87 ARG A N 1
ATOM 666 C CA . ARG A 1 87 ? 19.264 -4.153 -26.658 1.00 94.31 87 ARG A CA 1
ATOM 667 C C . ARG A 1 87 ? 18.566 -3.114 -25.781 1.00 94.31 87 ARG A C 1
ATOM 669 O O . ARG A 1 87 ? 18.085 -3.441 -24.697 1.00 94.31 87 ARG A O 1
ATOM 676 N N . GLU A 1 88 ? 18.513 -1.866 -26.237 1.00 92.50 88 GLU A N 1
ATOM 677 C CA . GLU A 1 88 ? 17.803 -0.794 -25.538 1.00 92.50 88 GLU A CA 1
ATOM 678 C C . GLU A 1 88 ? 16.298 -1.066 -25.480 1.00 92.50 88 GLU A C 1
ATOM 680 O O . GLU A 1 88 ? 15.715 -0.957 -24.405 1.00 92.50 88 GLU A O 1
ATOM 685 N N . LEU A 1 89 ? 15.680 -1.489 -26.589 1.00 94.31 89 LEU A N 1
ATOM 686 C CA . LEU A 1 89 ? 14.263 -1.865 -26.627 1.00 94.31 89 LEU A CA 1
ATOM 687 C C . LEU A 1 89 ? 13.941 -2.995 -25.645 1.00 94.31 89 LEU A C 1
ATOM 689 O O . LEU A 1 89 ? 12.984 -2.870 -24.883 1.00 94.31 89 LEU A O 1
ATOM 693 N N . ASP A 1 90 ? 14.764 -4.043 -25.604 1.00 96.06 90 ASP A N 1
ATOM 694 C CA . ASP A 1 90 ? 14.589 -5.151 -24.657 1.00 96.06 90 ASP A CA 1
ATOM 695 C C . ASP A 1 90 ? 14.697 -4.661 -23.203 1.00 96.06 90 ASP A C 1
ATOM 697 O O . ASP A 1 90 ? 13.889 -5.018 -22.343 1.00 96.06 90 ASP A O 1
ATOM 701 N N . THR A 1 91 ? 15.655 -3.771 -22.931 1.00 96.56 91 THR A N 1
ATOM 702 C CA . THR A 1 91 ? 15.831 -3.157 -21.606 1.00 96.56 91 THR A CA 1
ATOM 703 C C . THR A 1 91 ? 14.625 -2.298 -21.220 1.00 96.56 91 THR A C 1
ATOM 705 O O . THR A 1 91 ? 14.180 -2.328 -20.070 1.00 96.56 91 THR A O 1
ATOM 708 N N . TYR A 1 92 ? 14.075 -1.522 -22.157 1.00 96.88 92 TYR A N 1
ATOM 709 C CA . TYR A 1 92 ? 12.882 -0.714 -21.910 1.00 96.88 92 TYR A CA 1
ATOM 710 C C . TYR A 1 92 ? 11.648 -1.579 -21.671 1.00 96.88 92 TYR A C 1
ATOM 712 O O . TYR A 1 92 ? 10.891 -1.282 -20.750 1.00 96.88 92 TYR A O 1
ATOM 720 N N . ALA A 1 93 ? 11.480 -2.668 -22.422 1.00 96.44 93 ALA A N 1
ATOM 721 C CA . ALA A 1 93 ? 10.393 -3.618 -22.209 1.00 96.44 93 ALA A CA 1
ATOM 722 C C . ALA A 1 93 ? 10.461 -4.245 -20.806 1.00 96.44 93 ALA A C 1
ATOM 724 O O . ALA A 1 93 ? 9.460 -4.277 -20.093 1.00 96.44 93 ALA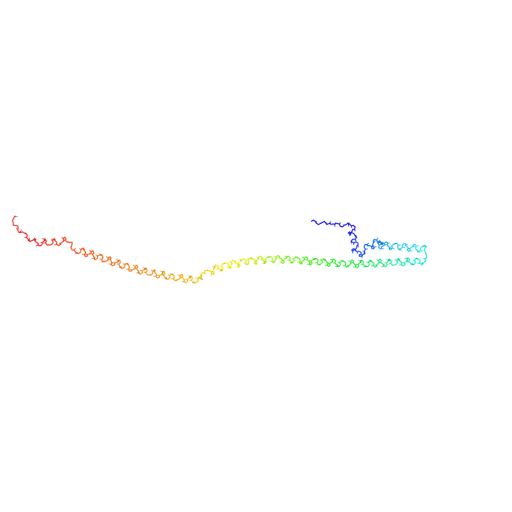 A O 1
ATOM 725 N N . GLN A 1 94 ? 11.654 -4.655 -20.359 1.00 97.25 94 GLN A N 1
ATOM 726 C CA . GLN A 1 94 ? 11.854 -5.181 -19.004 1.00 97.25 94 GLN A CA 1
ATOM 727 C C . GLN A 1 94 ? 11.523 -4.146 -17.923 1.00 97.25 94 GLN A C 1
ATOM 729 O O . GLN A 1 94 ? 10.805 -4.451 -16.973 1.00 97.25 94 GLN A O 1
ATOM 734 N N . LYS A 1 95 ? 12.002 -2.905 -18.072 1.00 97.31 95 LYS A N 1
ATOM 735 C CA . LYS A 1 95 ? 11.693 -1.820 -17.127 1.00 97.31 95 LYS A CA 1
ATOM 736 C C . LYS A 1 95 ? 10.205 -1.486 -17.100 1.00 97.31 95 LYS A C 1
ATOM 738 O O . LYS A 1 95 ? 9.665 -1.198 -16.036 1.00 97.31 95 LYS A O 1
ATOM 743 N N . GLN A 1 96 ? 9.542 -1.526 -18.253 1.00 97.75 96 GLN A N 1
ATOM 744 C CA . GLN A 1 96 ? 8.104 -1.310 -18.342 1.00 97.75 96 GLN A CA 1
ATOM 745 C C . GLN A 1 96 ? 7.338 -2.397 -17.585 1.00 97.75 96 GLN A C 1
ATOM 747 O O . GLN A 1 96 ? 6.428 -2.060 -16.832 1.00 97.75 96 GLN A O 1
ATOM 752 N N . GLN A 1 97 ? 7.734 -3.665 -17.727 1.00 98.12 97 GLN A N 1
ATOM 753 C CA . GLN A 1 97 ? 7.128 -4.761 -16.972 1.00 98.12 97 GLN A CA 1
ATOM 754 C C . GLN A 1 97 ? 7.333 -4.580 -15.463 1.00 98.12 97 GLN A C 1
ATOM 756 O O . GLN A 1 97 ? 6.366 -4.599 -14.710 1.00 98.12 97 GLN A O 1
ATOM 761 N N . GLN A 1 98 ? 8.563 -4.293 -15.024 1.00 98.12 98 GLN A N 1
ATOM 762 C CA . GLN A 1 98 ? 8.865 -4.042 -13.608 1.00 98.12 98 GLN A CA 1
ATOM 763 C C . GLN A 1 98 ? 8.037 -2.889 -13.028 1.00 98.12 98 GLN A C 1
ATOM 765 O O . GLN A 1 98 ? 7.570 -2.962 -11.891 1.00 98.12 98 GLN A O 1
ATOM 770 N N . LEU A 1 99 ? 7.839 -1.819 -13.803 1.00 98.12 99 LEU A N 1
ATOM 771 C CA . LEU A 1 99 ? 7.006 -0.696 -13.389 1.00 98.12 99 LEU A CA 1
ATOM 772 C C . LEU A 1 99 ? 5.534 -1.109 -13.259 1.00 98.12 99 LEU A C 1
ATOM 774 O O . LEU A 1 99 ? 4.886 -0.724 -12.290 1.00 98.12 99 LEU A O 1
ATOM 778 N N . GLN A 1 100 ? 5.009 -1.891 -14.204 1.00 97.88 100 GLN A N 1
ATOM 779 C CA . GLN A 1 100 ? 3.637 -2.400 -14.136 1.00 97.88 100 GLN A CA 1
ATOM 780 C C . GLN A 1 100 ? 3.427 -3.308 -12.921 1.00 97.88 100 GLN A C 1
ATOM 782 O O . GLN A 1 100 ? 2.450 -3.123 -12.195 1.00 97.88 100 GLN A O 1
ATOM 787 N N . ASP A 1 101 ? 4.370 -4.208 -12.648 1.00 98.06 101 ASP A N 1
ATOM 788 C CA . ASP A 1 101 ? 4.321 -5.093 -11.482 1.00 98.06 101 ASP A CA 1
ATOM 789 C C . ASP A 1 101 ? 4.373 -4.285 -10.175 1.00 98.06 101 ASP A C 1
ATOM 791 O O . ASP A 1 101 ? 3.600 -4.530 -9.249 1.00 98.06 101 ASP A O 1
ATOM 795 N N . SER A 1 102 ? 5.228 -3.258 -10.109 1.00 98.19 102 SER A N 1
ATOM 796 C CA . SER A 1 102 ? 5.310 -2.357 -8.954 1.00 98.19 102 SER A CA 1
ATOM 797 C C . SER A 1 102 ? 4.013 -1.570 -8.735 1.00 98.19 102 SER A C 1
ATOM 799 O O . SER A 1 102 ? 3.575 -1.422 -7.594 1.00 98.19 102 SER A O 1
ATOM 801 N N . ILE A 1 103 ? 3.369 -1.101 -9.808 1.00 98.06 103 ILE A N 1
ATOM 802 C CA . ILE A 1 103 ? 2.067 -0.423 -9.732 1.00 98.06 103 ILE A CA 1
ATOM 803 C C . ILE A 1 103 ? 0.991 -1.384 -9.215 1.00 98.06 103 ILE A C 1
ATOM 805 O O . ILE A 1 103 ? 0.205 -1.002 -8.348 1.00 98.06 103 ILE A O 1
ATOM 809 N N . ALA A 1 104 ? 0.955 -2.623 -9.712 1.00 98.19 104 ALA A N 1
ATOM 810 C CA . ALA A 1 104 ? 0.011 -3.636 -9.245 1.00 98.19 104 ALA A CA 1
ATOM 811 C C . ALA A 1 104 ? 0.180 -3.909 -7.741 1.00 98.19 104 ALA A C 1
ATOM 813 O O . ALA A 1 104 ? -0.786 -3.793 -6.987 1.00 98.19 104 ALA A O 1
ATOM 814 N N . GLN A 1 105 ? 1.415 -4.138 -7.285 1.00 98.12 105 GLN A N 1
ATOM 815 C CA . GLN A 1 105 ? 1.723 -4.345 -5.864 1.00 98.12 105 GLN A CA 1
ATOM 816 C C . GLN A 1 105 ? 1.344 -3.134 -5.001 1.00 98.12 105 GLN A C 1
ATOM 818 O O . GLN A 1 105 ? 0.782 -3.284 -3.916 1.00 98.12 105 GLN A O 1
ATOM 823 N N . ALA A 1 106 ? 1.621 -1.915 -5.471 1.00 98.19 106 ALA A N 1
ATOM 824 C CA . ALA A 1 106 ? 1.250 -0.701 -4.751 1.00 98.19 106 ALA A CA 1
ATOM 825 C C . ALA A 1 106 ? -0.274 -0.573 -4.599 1.00 98.19 106 ALA A C 1
ATOM 827 O O . ALA A 1 106 ? -0.752 -0.208 -3.524 1.00 98.19 106 ALA A O 1
ATOM 828 N N . ASN A 1 107 ? -1.039 -0.911 -5.638 1.00 98.19 107 ASN A N 1
ATOM 829 C CA . ASN A 1 107 ? -2.500 -0.902 -5.579 1.00 98.19 107 ASN A CA 1
ATOM 830 C C . ASN A 1 107 ? -3.038 -1.939 -4.583 1.00 98.19 107 ASN A C 1
ATOM 832 O O . ASN A 1 107 ? -3.910 -1.609 -3.781 1.00 98.19 107 ASN A O 1
ATOM 836 N N . GLU A 1 108 ? -2.487 -3.154 -4.570 1.00 98.12 108 GLU A N 1
ATOM 837 C CA . GLU A 1 108 ? -2.852 -4.184 -3.585 1.00 98.12 108 GLU A CA 1
ATOM 838 C C . GLU A 1 108 ? -2.576 -3.721 -2.147 1.00 98.12 108 GLU A C 1
ATOM 840 O O . GLU A 1 108 ? -3.429 -3.856 -1.266 1.00 98.12 108 GLU A O 1
ATOM 845 N N . LEU A 1 109 ? -1.418 -3.096 -1.910 1.00 98.38 109 LEU A N 1
ATOM 846 C CA . LEU A 1 109 ? -1.073 -2.528 -0.606 1.00 98.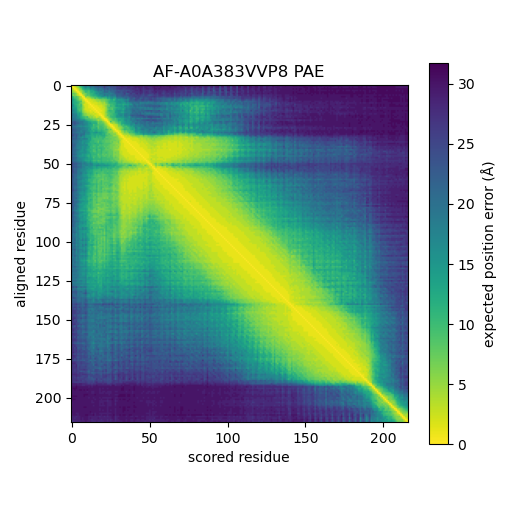38 109 LEU A CA 1
ATOM 847 C C . LEU A 1 109 ? -2.024 -1.402 -0.191 1.00 98.38 109 LEU A C 1
ATOM 849 O O . LEU A 1 109 ? -2.395 -1.319 0.982 1.00 98.38 109 LEU A O 1
ATOM 853 N N . ILE A 1 110 ? -2.435 -0.543 -1.127 1.00 98.25 110 ILE A N 1
ATOM 854 C CA . ILE A 1 110 ? -3.411 0.521 -0.864 1.00 98.25 110 ILE A CA 1
ATOM 855 C C . ILE A 1 110 ? -4.748 -0.082 -0.427 1.00 98.25 110 ILE A C 1
ATOM 857 O O . ILE A 1 110 ? -5.310 0.364 0.574 1.00 98.25 110 ILE A O 1
ATOM 861 N N . GLU A 1 111 ? -5.248 -1.100 -1.127 1.00 98.25 111 GLU A N 1
ATOM 862 C CA . GLU A 1 111 ? -6.515 -1.746 -0.769 1.00 98.25 111 GLU A CA 1
ATOM 863 C C . GLU A 1 111 ? -6.438 -2.452 0.589 1.00 98.25 111 GLU A C 1
ATOM 865 O O . GLU A 1 111 ? -7.309 -2.247 1.439 1.00 98.25 111 GLU A O 1
ATOM 870 N N . ALA A 1 112 ? -5.350 -3.173 0.867 1.00 98.12 112 ALA A N 1
ATOM 871 C CA . ALA A 1 112 ? -5.125 -3.772 2.182 1.00 98.12 112 ALA A CA 1
ATOM 872 C C . ALA A 1 112 ? -5.087 -2.710 3.299 1.00 98.12 112 ALA A C 1
ATOM 874 O O . ALA A 1 112 ? -5.680 -2.880 4.366 1.00 98.12 112 ALA A O 1
ATOM 875 N N . LYS A 1 113 ? -4.432 -1.566 3.058 1.00 98.25 113 LYS A N 1
ATOM 876 C CA . LYS A 1 113 ? -4.362 -0.466 4.033 1.00 98.25 113 LYS A CA 1
ATOM 877 C C . LYS A 1 113 ? -5.703 0.229 4.244 1.00 98.25 113 LYS A C 1
ATOM 879 O O . LYS A 1 113 ? -5.993 0.632 5.370 1.0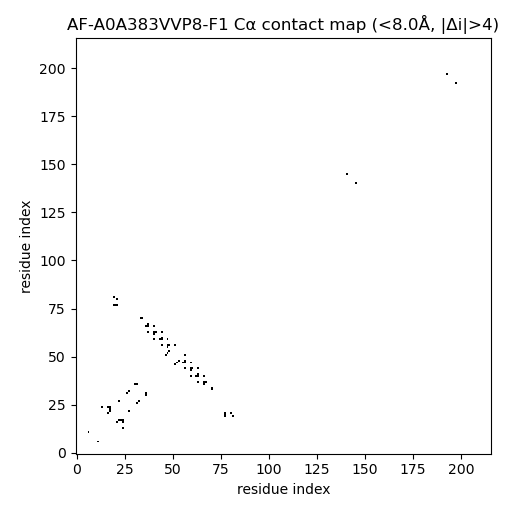0 98.25 113 LYS A O 1
ATOM 884 N N . LYS A 1 114 ? -6.540 0.344 3.210 1.00 98.44 114 LYS A N 1
ATOM 885 C CA . LYS A 1 114 ? -7.913 0.856 3.346 1.00 98.44 114 LYS A CA 1
ATOM 886 C C . LYS A 1 114 ? -8.755 -0.038 4.252 1.00 98.44 114 LYS A C 1
ATOM 888 O O . LYS A 1 114 ? -9.461 0.488 5.109 1.00 98.44 114 LYS A O 1
ATOM 893 N N . GLN A 1 115 ? -8.648 -1.358 4.099 1.00 98.06 115 GLN A N 1
ATOM 894 C CA . GLN A 1 115 ? -9.352 -2.318 4.954 1.00 98.06 115 GLN A CA 1
ATOM 895 C C . GLN A 1 115 ? -8.897 -2.198 6.413 1.00 98.06 115 GLN A C 1
ATOM 897 O O . GLN A 1 115 ? -9.727 -1.973 7.291 1.00 98.06 115 GLN A O 1
ATOM 902 N N . GLN A 1 116 ? -7.581 -2.191 6.660 1.00 98.06 116 GLN A N 1
ATOM 903 C CA . GLN A 1 116 ? -7.021 -1.979 8.004 1.00 98.06 116 GLN A CA 1
ATOM 904 C C . GLN A 1 116 ? -7.496 -0.663 8.636 1.00 98.06 116 GLN A C 1
ATOM 906 O O . GLN A 1 116 ? -7.801 -0.603 9.826 1.00 98.06 116 GLN A O 1
ATOM 911 N N . LEU A 1 117 ? -7.582 0.411 7.845 1.00 98.12 117 LEU A N 1
ATOM 912 C CA . LEU A 1 117 ? -8.080 1.697 8.327 1.00 98.12 117 LEU A CA 1
ATOM 913 C C . LEU A 1 117 ? -9.572 1.641 8.682 1.00 98.12 117 LEU A C 1
ATOM 915 O O . LEU A 1 117 ? -9.983 2.258 9.665 1.00 98.12 117 LEU A O 1
ATOM 919 N N . ALA A 1 118 ? -10.384 0.935 7.895 1.00 97.94 118 ALA A N 1
ATOM 920 C CA . ALA A 1 118 ? -11.802 0.753 8.184 1.00 97.94 118 ALA A CA 1
ATOM 921 C C . ALA A 1 118 ? -12.006 -0.019 9.498 1.00 97.94 118 ALA A C 1
ATOM 923 O O . ALA A 1 118 ? -12.763 0.432 10.356 1.00 97.94 118 ALA A O 1
ATOM 924 N N . GLU A 1 119 ? -11.264 -1.108 9.701 1.00 97.94 119 GLU A N 1
ATOM 925 C CA . GLU A 1 119 ? -11.281 -1.885 10.947 1.00 97.94 119 GLU A CA 1
ATOM 926 C C . GLU A 1 119 ? -10.849 -1.040 12.151 1.00 97.94 119 GLU A C 1
ATOM 928 O O . GLU A 1 119 ? -11.534 -1.006 13.175 1.00 97.94 119 GLU A O 1
ATOM 933 N N . ALA A 1 120 ? -9.761 -0.277 12.014 1.00 97.88 120 ALA A N 1
ATOM 934 C CA . ALA A 1 120 ? -9.276 0.602 13.074 1.00 97.88 120 ALA A CA 1
ATOM 935 C C . ALA A 1 120 ? -10.292 1.696 13.450 1.00 97.88 120 ALA A C 1
ATOM 937 O O . ALA A 1 120 ? -10.398 2.068 14.620 1.00 97.88 120 ALA A O 1
ATOM 938 N N . ARG A 1 121 ? -11.065 2.208 12.481 1.00 98.19 121 ARG A N 1
ATOM 939 C CA . ARG A 1 121 ? -12.146 3.174 12.744 1.00 98.19 121 ARG A CA 1
ATOM 940 C C . ARG A 1 121 ? -13.274 2.552 13.556 1.00 98.19 121 ARG A C 1
ATOM 942 O O . ARG A 1 121 ? -13.714 3.173 14.518 1.00 98.19 121 ARG A O 1
ATOM 949 N N . VAL A 1 122 ? -13.703 1.341 13.200 1.00 98.06 122 VAL A N 1
ATOM 950 C CA . VAL A 1 122 ? -14.733 0.611 13.956 1.00 98.06 122 VAL A CA 1
ATOM 951 C C . VAL A 1 122 ? -14.254 0.351 15.380 1.00 98.06 122 VAL A C 1
ATOM 953 O O . VAL A 1 122 ? -14.976 0.641 16.330 1.00 98.06 122 VAL A O 1
ATOM 956 N N . TRP A 1 123 ? -13.014 -0.114 15.544 1.00 98.00 123 TRP A N 1
ATOM 957 C CA . TRP A 1 123 ? -12.440 -0.357 16.866 1.00 98.00 123 TRP A CA 1
ATOM 958 C C . TRP A 1 123 ? -12.391 0.918 17.714 1.00 98.00 123 TRP A C 1
ATOM 960 O O . TRP A 1 123 ? -12.765 0.907 18.884 1.00 98.00 123 TRP A O 1
ATOM 970 N N . ARG A 1 124 ? -11.989 2.046 17.117 1.00 97.94 124 ARG A N 1
ATOM 971 C CA . ARG A 1 124 ? -11.993 3.346 17.795 1.00 97.94 124 ARG A CA 1
ATOM 972 C C . ARG A 1 124 ? -13.396 3.757 18.235 1.00 97.94 124 ARG A C 1
ATOM 974 O O . ARG A 1 124 ? -13.559 4.171 19.376 1.00 97.94 124 ARG A O 1
ATOM 981 N N . GLN A 1 125 ? -14.388 3.633 17.357 1.00 98.12 125 GLN A N 1
ATOM 982 C CA . GLN A 1 125 ? -15.771 3.967 17.692 1.00 98.12 125 GLN A CA 1
ATOM 983 C C . GLN A 1 125 ? -16.273 3.115 18.865 1.00 98.12 125 GLN A C 1
ATOM 985 O O . GLN A 1 125 ? -16.832 3.651 19.816 1.00 98.12 125 GLN A O 1
ATOM 990 N N . GLN A 1 126 ? -15.994 1.811 18.849 1.00 97.88 126 GLN A N 1
ATOM 991 C CA . GLN A 1 126 ? -16.337 0.918 19.956 1.00 97.88 126 GLN A CA 1
ATOM 992 C C . GLN A 1 126 ? -15.654 1.340 21.262 1.00 97.88 126 GLN A C 1
ATOM 994 O O . GLN A 1 126 ? -16.295 1.357 22.306 1.00 97.88 126 GLN A O 1
ATOM 999 N N . GLN A 1 127 ? -14.373 1.721 21.226 1.00 98.31 127 GLN A N 1
ATOM 1000 C CA . GLN A 1 127 ? -13.681 2.242 22.411 1.00 98.31 127 GLN A CA 1
ATOM 1001 C C . GLN A 1 127 ? -14.321 3.524 22.945 1.00 98.31 127 GLN A C 1
ATOM 1003 O O . GLN A 1 127 ? -14.479 3.673 24.153 1.00 98.31 127 GLN A O 1
ATOM 1008 N N . GLU A 1 128 ? -14.718 4.439 22.063 1.00 97.81 128 GLU A N 1
ATOM 1009 C CA . GLU A 1 128 ? -15.406 5.669 22.455 1.00 97.81 128 GLU A CA 1
ATOM 1010 C C . GLU A 1 128 ? -16.771 5.358 23.102 1.00 97.81 128 GLU A C 1
ATOM 1012 O O . GLU A 1 128 ? -17.088 5.909 24.159 1.00 97.81 128 GLU A O 1
ATOM 1017 N N . GLU A 1 129 ? -17.537 4.414 22.547 1.00 97.31 129 GLU A N 1
ATOM 1018 C CA . GLU A 1 129 ? -18.791 3.919 23.134 1.00 97.31 129 GLU A CA 1
ATOM 1019 C C . GLU A 1 129 ? -18.562 3.256 24.506 1.00 97.31 129 GLU A C 1
ATOM 1021 O O . GLU A 1 129 ? -19.285 3.538 25.469 1.00 97.31 129 GLU A O 1
ATOM 1026 N N . TYR A 1 130 ? -17.514 2.437 24.645 1.00 98.12 130 TYR A N 1
ATOM 1027 C CA . TYR A 1 130 ? -17.142 1.826 25.921 1.00 98.12 130 TYR A CA 1
ATOM 1028 C C . TYR A 1 130 ? -16.708 2.856 26.963 1.00 98.12 130 TYR A C 1
ATOM 1030 O O . TYR A 1 130 ? -17.072 2.717 28.130 1.00 98.12 130 TYR A O 1
ATOM 1038 N N . GLU A 1 131 ? -15.987 3.907 26.580 1.00 97.94 131 GLU A N 1
ATOM 1039 C CA . GLU A 1 131 ? -15.611 4.987 27.495 1.00 97.94 131 GLU A CA 1
ATOM 1040 C C . GLU A 1 131 ? -16.832 5.774 27.988 1.00 97.94 131 GLU A C 1
ATOM 1042 O O . GLU A 1 131 ? -16.905 6.137 29.166 1.00 97.94 131 GLU A O 1
ATOM 1047 N N . VAL A 1 132 ? -17.832 5.998 27.129 1.00 97.88 132 VAL A N 1
ATOM 1048 C CA . VAL A 1 132 ? -19.107 6.606 27.544 1.00 97.88 132 VAL A CA 1
ATOM 1049 C C . VAL A 1 132 ? -19.812 5.724 28.577 1.00 97.88 132 VAL A C 1
ATOM 1051 O O . VAL A 1 132 ? -20.175 6.214 29.652 1.00 97.88 132 VAL A O 1
ATOM 1054 N N . LEU A 1 133 ? -19.947 4.423 28.304 1.00 97.12 133 LEU A N 1
ATOM 1055 C CA . LEU A 1 133 ? -20.546 3.470 29.244 1.00 97.12 133 LEU A CA 1
ATOM 1056 C C . LEU A 1 133 ? -19.755 3.397 30.553 1.00 97.12 133 LEU A C 1
ATOM 1058 O O . LEU A 1 133 ? -20.336 3.420 31.637 1.00 97.12 133 LEU A O 1
ATOM 1062 N N . ARG A 1 134 ? -18.422 3.373 30.478 1.00 97.19 134 ARG A N 1
ATOM 1063 C CA . ARG A 1 134 ? -17.534 3.348 31.642 1.00 97.19 134 ARG A CA 1
ATOM 1064 C C . ARG A 1 134 ? -17.757 4.560 32.538 1.00 97.19 134 ARG A C 1
ATOM 1066 O O . ARG A 1 134 ? -17.859 4.394 33.754 1.00 97.19 134 ARG A O 1
ATOM 1073 N N . LYS A 1 135 ? -17.867 5.763 31.966 1.00 96.94 135 LYS A N 1
ATOM 1074 C CA . LYS A 1 135 ? -18.169 6.988 32.726 1.00 96.94 135 LYS A CA 1
ATOM 1075 C C . LYS A 1 135 ? -19.526 6.899 33.417 1.00 96.94 135 LYS A C 1
ATOM 1077 O O . LYS A 1 135 ? -19.612 7.210 34.601 1.00 96.94 135 LYS A O 1
ATOM 1082 N N . GLN A 1 136 ? -20.557 6.425 32.716 1.00 96.75 136 GLN A N 1
ATOM 1083 C CA . GLN A 1 136 ? -21.891 6.244 33.299 1.00 96.75 136 GLN A CA 1
ATOM 1084 C C . GLN A 1 136 ? -21.889 5.223 34.443 1.00 96.75 136 GLN A C 1
ATOM 1086 O O . GLN A 1 136 ? -22.473 5.484 35.489 1.00 96.75 136 GLN A O 1
ATOM 1091 N N . ILE A 1 137 ? -21.197 4.092 34.278 1.00 95.44 137 ILE A N 1
ATOM 1092 C CA . ILE A 1 137 ? -21.071 3.058 35.315 1.00 95.44 137 ILE A CA 1
ATOM 1093 C C . ILE A 1 137 ? -20.304 3.594 36.527 1.00 95.44 137 ILE A C 1
ATOM 1095 O O . ILE A 1 137 ? -20.700 3.338 37.657 1.00 95.44 137 ILE A O 1
ATOM 1099 N N . THR A 1 138 ? -19.234 4.359 36.303 1.00 94.56 138 THR A N 1
ATOM 1100 C CA . THR A 1 138 ? -18.404 4.915 37.386 1.00 94.56 138 THR A CA 1
ATOM 1101 C C . THR A 1 138 ? -19.125 6.025 38.158 1.00 94.56 138 THR A C 1
ATOM 1103 O O . THR A 1 138 ? -18.821 6.249 39.323 1.00 94.56 138 THR A O 1
ATOM 1106 N N . ALA A 1 139 ? -20.090 6.712 37.536 1.00 95.00 139 ALA A N 1
ATOM 1107 C CA . ALA A 1 139 ? -20.932 7.694 38.219 1.00 95.00 139 ALA A CA 1
ATOM 1108 C C . ALA A 1 139 ? -21.940 7.053 39.1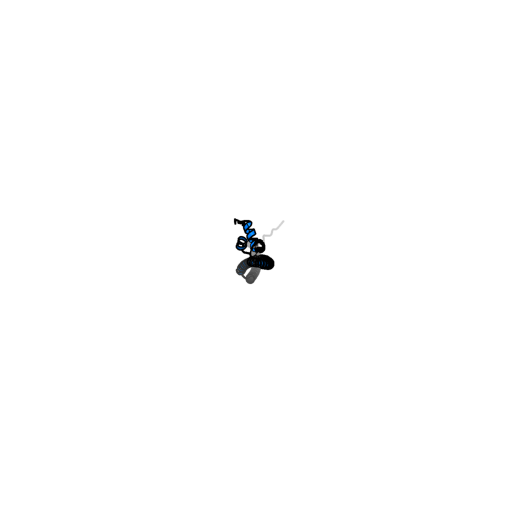93 1.00 95.00 139 ALA A C 1
ATOM 1110 O O . ALA A 1 139 ? -22.465 7.741 40.065 1.00 95.00 139 ALA A O 1
ATOM 1111 N N . GLN A 1 140 ? -22.224 5.756 39.045 1.00 93.94 140 GLN A N 1
ATOM 1112 C CA . GLN A 1 140 ? -23.092 5.014 39.956 1.00 93.94 140 GLN A CA 1
ATOM 1113 C C . GLN A 1 140 ? -22.305 4.515 41.173 1.00 93.94 140 GLN A C 1
ATOM 1115 O O . GLN A 1 140 ? -21.110 4.226 41.086 1.00 93.94 140 GLN A O 1
ATOM 1120 N N . GLN A 1 141 ? -22.989 4.366 42.310 1.00 93.56 141 GLN A N 1
ATOM 1121 C CA . GLN A 1 141 ? -22.381 3.807 43.517 1.00 93.56 141 GLN A CA 1
ATOM 1122 C C . GLN A 1 141 ? -21.885 2.366 43.265 1.00 93.56 141 GLN A C 1
ATOM 1124 O O . GLN A 1 141 ? -22.545 1.598 42.551 1.00 93.56 141 GLN A O 1
ATOM 1129 N N . PRO A 1 142 ? -20.750 1.951 43.860 1.00 94.94 142 PRO A N 1
ATOM 1130 C CA . PRO A 1 142 ? -20.294 0.573 43.774 1.00 94.94 142 PRO A CA 1
ATOM 1131 C C . PRO A 1 142 ? -21.360 -0.417 44.255 1.00 94.94 142 PRO A C 1
ATOM 1133 O O . PRO A 1 142 ? -21.903 -0.294 45.351 1.00 94.94 142 PRO A O 1
ATOM 1136 N N . ARG A 1 143 ? -21.592 -1.477 43.468 1.00 95.50 143 ARG A N 1
ATOM 1137 C CA . ARG A 1 143 ? -22.620 -2.497 43.757 1.00 95.50 143 ARG A CA 1
ATOM 1138 C C . ARG A 1 143 ? -22.514 -3.092 45.161 1.00 95.50 143 ARG A C 1
ATOM 1140 O O . ARG A 1 143 ? -23.530 -3.414 45.767 1.00 95.50 143 ARG A O 1
ATOM 1147 N N . HIS A 1 144 ? -21.294 -3.260 45.667 1.00 95.81 144 HIS A N 1
ATOM 1148 C CA . HIS A 1 144 ? -21.067 -3.846 46.985 1.00 95.81 144 HIS A CA 1
ATOM 1149 C C . HIS A 1 144 ? -21.571 -2.940 48.119 1.00 95.81 144 HIS A C 1
ATOM 1151 O O . HIS A 1 144 ? -22.130 -3.452 49.085 1.00 95.81 144 HIS A O 1
ATOM 1157 N N . GLU A 1 145 ? -21.441 -1.617 47.990 1.00 95.06 145 GLU A N 1
ATOM 1158 C CA . GLU A 1 145 ? -21.957 -0.664 48.976 1.00 95.06 145 GLU A CA 1
ATOM 1159 C C . GLU A 1 145 ? -23.485 -0.646 48.954 1.00 95.06 145 GLU A C 1
ATOM 1161 O O . GLU A 1 145 ? -24.120 -0.760 50.001 1.00 95.06 145 GLU A O 1
ATOM 1166 N N . THR A 1 146 ? -24.091 -0.608 47.762 1.00 95.38 146 THR A N 1
ATOM 1167 C CA . THR A 1 146 ? -25.550 -0.716 47.617 1.00 95.38 146 THR A CA 1
ATOM 1168 C C . THR A 1 146 ? -26.063 -2.030 48.213 1.00 95.38 146 THR A C 1
ATOM 1170 O O . THR A 1 146 ? -27.068 -2.043 48.918 1.00 95.38 146 THR A O 1
ATOM 1173 N N . GLN A 1 147 ? -25.345 -3.141 48.017 1.00 97.12 147 GLN A N 1
ATOM 1174 C CA . GLN A 1 147 ? -25.708 -4.426 48.615 1.00 97.12 147 GLN A CA 1
ATOM 1175 C C . GLN A 1 147 ? -25.618 -4.407 50.148 1.00 97.12 147 GLN A C 1
ATOM 1177 O O . GLN A 1 147 ? -26.467 -4.994 50.819 1.00 97.12 147 GLN A O 1
ATOM 1182 N N . GLN A 1 148 ? -24.619 -3.729 50.721 1.00 96.94 148 GLN A N 1
ATOM 1183 C CA . GLN A 1 148 ? -24.523 -3.548 52.172 1.00 96.94 148 GLN A CA 1
ATOM 1184 C C . GLN A 1 148 ? -25.693 -2.725 52.717 1.00 96.94 148 GLN A C 1
ATOM 1186 O O . GLN A 1 148 ? -26.282 -3.118 53.723 1.00 96.94 148 GLN A O 1
ATOM 1191 N N . GLN A 1 149 ? -26.071 -1.641 52.036 1.00 96.62 149 GLN A N 1
ATOM 1192 C CA . GLN A 1 149 ? -27.230 -0.822 52.404 1.00 96.62 149 GLN A CA 1
ATOM 1193 C C . GLN A 1 149 ? -28.533 -1.629 52.340 1.00 96.62 149 GLN A C 1
ATOM 1195 O O . GLN A 1 149 ? -29.309 -1.604 53.291 1.00 96.62 149 GLN A O 1
ATOM 1200 N N . ILE A 1 150 ? -28.741 -2.415 51.276 1.00 97.31 150 ILE A N 1
ATOM 1201 C CA . ILE A 1 150 ? -29.889 -3.330 51.154 1.00 97.31 150 ILE A CA 1
ATOM 1202 C C . ILE A 1 150 ? -29.927 -4.305 52.335 1.00 97.31 150 ILE A C 1
ATOM 1204 O O . ILE A 1 150 ? -30.969 -4.494 52.959 1.00 97.31 150 ILE A O 1
ATOM 1208 N N . ASN A 1 151 ? -28.788 -4.913 52.672 1.00 97.50 151 ASN A N 1
ATOM 1209 C CA . ASN A 1 151 ? -28.708 -5.858 53.781 1.00 97.50 151 ASN A CA 1
ATOM 1210 C C . ASN A 1 151 ? -28.998 -5.191 55.135 1.00 97.50 151 ASN A C 1
ATOM 1212 O O . ASN A 1 151 ? -29.621 -5.818 55.988 1.00 97.50 151 ASN A O 1
ATOM 1216 N N . ALA A 1 152 ? -28.563 -3.945 55.340 1.00 97.38 152 ALA A N 1
ATOM 1217 C CA . ALA A 1 152 ? -28.870 -3.176 56.543 1.00 97.38 152 ALA A CA 1
ATOM 1218 C C . ALA A 1 152 ? -30.375 -2.883 56.647 1.00 97.38 152 ALA A C 1
ATOM 1220 O O . ALA A 1 152 ? -30.994 -3.256 57.638 1.00 97.38 152 ALA A O 1
ATOM 1221 N N . VAL A 1 153 ? -30.981 -2.345 55.584 1.00 97.69 153 VAL A N 1
ATOM 1222 C CA . VAL A 1 153 ? -32.425 -2.059 55.533 1.00 97.69 153 VAL A CA 1
ATOM 1223 C C . VAL A 1 153 ? -33.258 -3.326 55.750 1.00 97.69 153 VAL A C 1
ATOM 1225 O O . VAL A 1 153 ? -34.245 -3.296 56.477 1.00 97.69 153 VAL A O 1
ATOM 1228 N N . ASN A 1 154 ? -32.855 -4.464 55.178 1.00 97.81 154 ASN A N 1
ATOM 1229 C CA . ASN A 1 154 ? -33.549 -5.734 55.402 1.00 97.81 154 ASN A CA 1
ATOM 1230 C C . ASN A 1 154 ? -33.515 -6.170 56.875 1.00 97.81 154 ASN A C 1
ATOM 1232 O O . ASN A 1 154 ? -34.529 -6.630 57.394 1.00 97.81 154 ASN A O 1
ATOM 1236 N N . ARG A 1 155 ? -32.385 -5.984 57.571 1.00 97.56 155 ARG A N 1
ATOM 1237 C CA . ARG A 1 155 ? -32.298 -6.267 59.014 1.00 97.56 155 ARG A CA 1
ATOM 1238 C C . ARG A 1 155 ? -33.217 -5.357 59.821 1.00 97.56 155 ARG A C 1
ATOM 1240 O O . ARG A 1 155 ? -33.876 -5.841 60.739 1.00 97.56 155 ARG A O 1
ATOM 1247 N N . ASP A 1 156 ? -33.286 -4.078 59.466 1.00 97.56 156 ASP A N 1
ATOM 1248 C CA . ASP A 1 156 ? -34.170 -3.121 60.133 1.00 97.56 156 ASP A CA 1
ATOM 1249 C C . ASP A 1 156 ? -35.639 -3.505 59.929 1.00 97.56 156 ASP A C 1
ATOM 1251 O O . ASP A 1 156 ? -36.398 -3.566 60.895 1.00 97.56 156 ASP A O 1
ATOM 1255 N N . ILE A 1 157 ? -36.027 -3.876 58.703 1.00 97.50 157 ILE A N 1
ATOM 1256 C CA . ILE A 1 157 ? -37.371 -4.387 58.396 1.00 97.50 157 ILE A CA 1
ATOM 1257 C C . ILE A 1 157 ? -37.697 -5.613 59.253 1.00 97.50 157 ILE A C 1
ATOM 1259 O O . ILE A 1 157 ? -38.782 -5.690 59.835 1.00 97.50 157 ILE A O 1
ATOM 1263 N N . ASP A 1 158 ? -36.784 -6.579 59.339 1.00 97.62 158 ASP A N 1
ATOM 1264 C CA . ASP A 1 158 ? -37.006 -7.799 60.115 1.00 97.62 158 ASP A CA 1
ATOM 1265 C C . ASP A 1 158 ? -37.101 -7.514 61.622 1.00 97.62 158 ASP A C 1
ATOM 1267 O O . ASP A 1 158 ? -37.954 -8.094 62.304 1.00 97.62 158 ASP A O 1
ATOM 1271 N N . SER A 1 159 ? -36.307 -6.566 62.128 1.00 97.50 159 SER A N 1
ATOM 1272 C CA . SER A 1 159 ? -36.380 -6.064 63.504 1.00 97.50 159 SER A CA 1
ATOM 1273 C C . SER A 1 159 ? -37.731 -5.402 63.793 1.00 97.50 159 SER A C 1
ATOM 1275 O O . SER A 1 159 ? -38.439 -5.806 64.719 1.00 97.50 159 SER A O 1
ATOM 1277 N N . THR A 1 160 ? -38.168 -4.464 62.947 1.00 97.38 160 THR A N 1
ATOM 1278 C CA . THR A 1 160 ? -39.475 -3.808 63.080 1.00 97.38 160 THR A CA 1
ATOM 1279 C C . THR A 1 160 ? -40.618 -4.820 63.003 1.00 97.38 160 THR A C 1
ATOM 1281 O O . THR A 1 160 ? -41.558 -4.758 63.793 1.00 97.38 160 THR A O 1
ATOM 1284 N N . ARG A 1 161 ? -40.541 -5.817 62.112 1.00 97.06 161 ARG A N 1
ATOM 1285 C CA . ARG A 1 161 ? -41.529 -6.911 62.048 1.00 97.06 161 ARG A CA 1
ATOM 1286 C C . ARG A 1 161 ? -41.559 -7.749 63.324 1.00 97.06 161 ARG A C 1
ATOM 1288 O O . ARG A 1 161 ? -42.624 -8.235 63.711 1.00 97.06 161 ARG A O 1
ATOM 1295 N N . ALA A 1 162 ? -40.415 -7.983 63.962 1.00 96.44 162 ALA A N 1
ATOM 1296 C CA . ALA A 1 162 ? -40.362 -8.674 65.247 1.00 96.44 162 ALA A CA 1
ATOM 1297 C C . ALA A 1 162 ? -41.004 -7.831 66.361 1.00 96.44 162 ALA A C 1
ATOM 1299 O O . ALA A 1 162 ? -41.784 -8.360 67.153 1.00 96.44 162 ALA A O 1
ATOM 1300 N N . GLU A 1 163 ? -40.753 -6.522 66.381 1.00 96.69 163 GLU A N 1
ATOM 1301 C CA . GLU A 1 163 ? -41.360 -5.616 67.354 1.00 96.69 163 GLU A CA 1
ATOM 1302 C C . GLU A 1 163 ? -42.876 -5.484 67.172 1.00 96.69 163 GLU A C 1
ATOM 1304 O O . GLU A 1 163 ? -43.610 -5.593 68.153 1.00 96.69 163 GLU A O 1
ATOM 1309 N N . ILE A 1 164 ? -43.361 -5.357 65.933 1.00 96.88 164 ILE A N 1
ATOM 1310 C CA . ILE A 1 164 ? -44.798 -5.371 65.625 1.00 96.88 164 ILE A CA 1
ATOM 1311 C C . ILE A 1 164 ? -45.440 -6.644 66.177 1.00 96.88 164 ILE A C 1
ATOM 1313 O O . ILE A 1 164 ? -46.439 -6.562 66.889 1.00 96.88 164 ILE A O 1
ATOM 1317 N N . ARG A 1 165 ? -44.842 -7.816 65.917 1.00 96.38 165 ARG A N 1
ATOM 1318 C CA . ARG A 1 165 ? -45.338 -9.092 66.457 1.00 96.38 165 ARG A CA 1
ATOM 1319 C C . ARG A 1 165 ? -45.364 -9.095 67.984 1.00 96.38 165 ARG A C 1
ATOM 1321 O O . ARG A 1 165 ? -46.342 -9.543 68.575 1.00 96.38 165 ARG A O 1
ATOM 1328 N N . ARG A 1 166 ? -44.331 -8.556 68.639 1.00 96.50 166 ARG A N 1
ATOM 1329 C CA . ARG A 1 166 ? -44.292 -8.428 70.104 1.00 96.50 166 ARG A CA 1
ATOM 1330 C C . ARG A 1 166 ? -45.434 -7.551 70.622 1.00 96.50 166 ARG A C 1
ATOM 1332 O O . ARG A 1 166 ? -46.127 -7.950 71.553 1.00 96.50 166 ARG A O 1
ATOM 1339 N N . VAL A 1 167 ? -45.640 -6.379 70.022 1.00 96.62 167 VAL A N 1
ATOM 1340 C CA . VAL A 1 167 ? -46.697 -5.438 70.422 1.00 96.62 167 VAL A CA 1
ATOM 1341 C C . VAL A 1 167 ? -48.083 -6.039 70.189 1.00 96.62 167 VAL A C 1
ATOM 1343 O O . VAL A 1 167 ? -48.936 -5.954 71.072 1.00 96.62 167 VAL A O 1
ATOM 1346 N N . GLN A 1 168 ? -48.296 -6.719 69.061 1.00 96.31 168 GLN A N 1
ATOM 1347 C CA . GLN A 1 168 ? -49.538 -7.443 68.775 1.00 96.31 168 GLN A CA 1
ATOM 1348 C C . GLN A 1 168 ? -49.846 -8.484 69.858 1.00 96.31 168 GLN A C 1
ATOM 1350 O O . GLN A 1 168 ? -50.940 -8.471 70.416 1.00 96.31 168 GLN A O 1
ATOM 1355 N N . LEU A 1 169 ? -48.863 -9.301 70.250 1.00 95.56 169 LEU A N 1
ATOM 1356 C CA . LEU A 1 169 ? -49.034 -10.279 71.330 1.00 95.56 169 LEU A CA 1
ATOM 1357 C C . LEU A 1 169 ? -49.388 -9.613 72.666 1.00 95.56 169 LEU A C 1
ATOM 1359 O O . LEU A 1 169 ? -50.276 -10.081 73.380 1.00 95.56 169 LEU A O 1
ATOM 1363 N N . THR A 1 170 ? -48.732 -8.501 73.014 1.00 96.00 170 THR A N 1
ATOM 1364 C CA . THR A 1 170 ? -49.076 -7.768 74.244 1.00 96.00 170 THR A CA 1
ATOM 1365 C C . THR A 1 170 ? -50.481 -7.177 74.193 1.00 96.00 170 THR A C 1
ATOM 1367 O O . THR A 1 170 ? -51.205 -7.237 75.188 1.00 96.00 170 THR A O 1
ATOM 1370 N N . TYR A 1 171 ? -50.889 -6.658 73.034 1.00 96.62 171 TYR A N 1
ATOM 1371 C CA . TYR A 1 171 ? -52.218 -6.103 72.821 1.00 96.62 171 TYR A CA 1
ATOM 1372 C C . TYR A 1 171 ? -53.292 -7.184 72.965 1.00 96.62 171 TYR A C 1
ATOM 1374 O O . TYR A 1 171 ? -54.261 -6.981 73.689 1.00 96.62 171 TYR A O 1
ATOM 1382 N N . GLU A 1 172 ? -53.088 -8.362 72.373 1.00 95.94 172 GLU A N 1
ATOM 1383 C CA . GLU A 1 172 ? -53.993 -9.506 72.517 1.00 95.94 172 GLU A CA 1
ATOM 1384 C C . GLU A 1 172 ? -54.164 -9.937 73.978 1.00 95.94 172 GLU A C 1
ATOM 1386 O O . GLU A 1 172 ? -55.276 -10.234 74.416 1.00 95.94 172 GLU A O 1
ATOM 1391 N N . VAL A 1 173 ? -53.080 -9.959 74.761 1.00 96.00 173 VAL A N 1
ATOM 1392 C CA . VAL A 1 173 ? -53.147 -10.286 76.193 1.00 96.00 173 VAL A CA 1
ATOM 1393 C C . VAL A 1 173 ? -53.938 -9.230 76.965 1.00 96.00 173 VAL A C 1
ATOM 1395 O O . VAL A 1 173 ? -54.763 -9.589 77.804 1.00 96.00 173 VAL A O 1
ATOM 1398 N N . ILE A 1 174 ? -53.710 -7.942 76.699 1.00 95.19 174 ILE A N 1
ATOM 1399 C CA . ILE A 1 174 ? -54.455 -6.853 77.348 1.00 95.19 174 ILE A CA 1
ATOM 1400 C C . ILE A 1 174 ? -55.933 -6.919 76.958 1.00 95.19 174 ILE A C 1
ATOM 1402 O O . ILE A 1 174 ? -56.782 -6.870 77.842 1.00 95.19 174 ILE A O 1
ATOM 1406 N N . ALA A 1 175 ? -56.248 -7.120 75.678 1.00 95.38 175 ALA A N 1
ATOM 1407 C CA . ALA A 1 175 ? -57.618 -7.278 75.199 1.00 95.38 175 ALA A CA 1
ATOM 1408 C C . ALA A 1 175 ? -58.335 -8.440 75.909 1.00 95.38 175 ALA A C 1
ATOM 1410 O O . ALA A 1 175 ? -59.450 -8.264 76.400 1.00 95.38 175 ALA A O 1
ATOM 1411 N N . LYS A 1 176 ? -57.667 -9.595 76.062 1.00 95.38 176 LYS A N 1
ATOM 1412 C CA . LYS A 1 176 ? -58.189 -10.742 76.829 1.00 95.38 176 LYS A CA 1
ATOM 1413 C C . LYS A 1 176 ? -58.411 -10.404 78.308 1.00 95.38 176 LYS A C 1
ATOM 1415 O O . LYS A 1 176 ? -59.451 -10.757 78.857 1.00 95.38 176 LYS A O 1
ATOM 1420 N N . LYS A 1 177 ? -57.468 -9.708 78.957 1.00 94.44 177 LYS A N 1
ATOM 1421 C CA . LYS A 1 177 ? -57.606 -9.264 80.360 1.00 94.44 177 LYS A CA 1
ATOM 1422 C C . LYS A 1 177 ? -58.765 -8.280 80.538 1.00 94.44 177 LYS A C 1
ATOM 1424 O O . LYS A 1 177 ? -59.543 -8.437 81.470 1.00 94.44 177 LYS A O 1
ATOM 1429 N N . CYS A 1 178 ? -58.905 -7.297 79.649 1.00 93.38 178 CYS A N 1
ATOM 1430 C CA . CYS A 1 178 ? -60.013 -6.342 79.668 1.00 93.38 178 CYS A CA 1
ATOM 1431 C C . CYS A 1 178 ? -61.364 -7.042 79.490 1.00 93.38 178 CYS A C 1
ATOM 1433 O O . CYS A 1 178 ? -62.279 -6.760 80.256 1.00 93.38 178 CYS A O 1
ATOM 1435 N N . ALA A 1 179 ? -61.472 -7.990 78.553 1.00 94.06 179 ALA A N 1
ATOM 1436 C CA . ALA A 1 179 ? -62.682 -8.793 78.379 1.00 94.06 179 ALA A CA 1
ATOM 1437 C C . ALA A 1 179 ? -63.027 -9.591 79.651 1.00 94.06 179 ALA A C 1
ATOM 1439 O O . ALA A 1 179 ? -64.176 -9.602 80.082 1.00 94.06 179 ALA A O 1
ATOM 1440 N N . ALA A 1 180 ? -62.034 -10.199 80.309 1.00 94.06 180 ALA A N 1
ATOM 1441 C CA . ALA A 1 180 ? -62.247 -10.907 81.573 1.00 94.06 180 ALA A CA 1
ATOM 1442 C C . ALA A 1 180 ? -62.750 -9.979 82.695 1.00 94.06 180 ALA A C 1
ATOM 1444 O O . ALA A 1 180 ? -63.688 -10.332 83.404 1.00 94.06 180 ALA A O 1
ATOM 1445 N N . VAL A 1 181 ? -62.174 -8.778 82.828 1.00 94.06 181 VAL A N 1
ATOM 1446 C CA . VAL A 1 181 ? -62.648 -7.770 83.794 1.00 94.06 181 VAL A CA 1
ATOM 1447 C C . VAL A 1 181 ? -64.071 -7.320 83.462 1.00 94.06 181 VAL A C 1
ATOM 1449 O O . VAL A 1 181 ? -64.883 -7.187 84.368 1.00 94.06 181 VAL A O 1
ATOM 1452 N N . GLN A 1 182 ? -64.410 -7.127 82.183 1.00 91.81 182 GLN A N 1
ATOM 1453 C CA . GLN A 1 182 ? -65.780 -6.800 81.771 1.00 91.81 182 GLN A CA 1
ATOM 1454 C C . GLN A 1 182 ? -66.777 -7.889 82.180 1.00 91.81 182 GLN A C 1
ATOM 1456 O O . GLN A 1 182 ? -67.836 -7.559 82.705 1.00 91.81 182 GLN A O 1
ATOM 1461 N N . HIS A 1 183 ? -66.430 -9.168 81.996 1.00 92.00 183 HIS A N 1
ATOM 1462 C CA . HIS A 1 183 ? -67.253 -10.282 82.471 1.00 92.00 183 HIS A CA 1
ATOM 1463 C C . HIS A 1 183 ? -67.410 -10.267 83.996 1.00 92.00 183 HIS A C 1
ATOM 1465 O O . HIS A 1 183 ? -68.532 -10.313 84.481 1.00 92.00 183 HIS A O 1
ATOM 1471 N N . GLN A 1 184 ? -66.321 -10.091 84.753 1.00 92.62 184 GLN A N 1
ATOM 1472 C CA . GLN A 1 184 ? -66.386 -9.992 86.218 1.00 92.62 184 GLN A CA 1
ATOM 1473 C C . GLN A 1 184 ? -67.238 -8.809 86.697 1.00 92.62 184 GLN A C 1
ATOM 1475 O O . GLN A 1 184 ? -67.988 -8.940 87.659 1.00 92.62 184 GLN A O 1
ATOM 1480 N N . VAL A 1 185 ? -67.141 -7.650 86.039 1.00 91.62 185 VAL A N 1
ATOM 1481 C CA . VAL A 1 185 ? -67.980 -6.482 86.344 1.00 91.62 185 VAL A CA 1
ATOM 1482 C C . VAL A 1 185 ? -69.447 -6.775 86.029 1.00 91.62 185 VAL A C 1
ATOM 1484 O O . VAL A 1 185 ? -70.304 -6.418 86.830 1.00 91.62 185 VAL A O 1
ATOM 1487 N N . ALA A 1 186 ? -69.748 -7.437 84.908 1.00 88.12 186 ALA A N 1
ATOM 1488 C CA . ALA A 1 186 ? -71.110 -7.848 84.572 1.00 88.12 186 ALA A CA 1
ATOM 1489 C C . ALA A 1 186 ? -71.678 -8.839 85.602 1.00 88.12 186 ALA A C 1
ATOM 1491 O O . ALA A 1 186 ? -72.811 -8.671 86.044 1.00 88.12 186 ALA A O 1
ATOM 1492 N N . ASP A 1 187 ? -70.881 -9.814 86.042 1.00 86.94 187 ASP A N 1
ATOM 1493 C CA . ASP A 1 187 ? -71.261 -10.766 87.089 1.00 86.94 187 ASP A CA 1
ATOM 1494 C C . ASP A 1 187 ? -71.511 -10.055 88.425 1.00 86.94 187 ASP A C 1
ATOM 1496 O O . ASP A 1 187 ? -72.517 -10.317 89.080 1.00 86.94 187 ASP A O 1
ATOM 1500 N N . LEU A 1 188 ? -70.648 -9.104 88.805 1.00 85.75 188 LEU A N 1
ATOM 1501 C CA . LEU A 1 188 ? -70.843 -8.291 90.006 1.00 85.75 188 LEU A CA 1
ATOM 1502 C C . LEU A 1 188 ? -72.124 -7.456 89.915 1.00 85.75 188 LEU A C 1
ATOM 1504 O O . LEU A 1 188 ? -72.916 -7.485 90.852 1.00 85.75 188 LEU A O 1
ATOM 1508 N N . LEU A 1 189 ? -72.365 -6.772 88.792 1.00 83.81 189 LEU A N 1
ATOM 1509 C CA . LEU A 1 189 ? -73.597 -6.014 88.541 1.00 83.81 189 LEU A CA 1
ATOM 1510 C C . LEU A 1 189 ? -74.853 -6.892 88.610 1.00 83.81 189 LEU A C 1
ATOM 1512 O O . LEU A 1 189 ? -75.865 -6.437 89.129 1.00 83.81 189 LEU A O 1
ATOM 1516 N N . ASN A 1 190 ? -74.776 -8.141 88.147 1.00 80.44 190 ASN A N 1
ATOM 1517 C CA . ASN A 1 190 ? -75.863 -9.118 88.252 1.00 80.44 190 ASN A CA 1
ATOM 1518 C C . ASN A 1 190 ? -75.999 -9.727 89.661 1.00 80.44 190 ASN A C 1
ATOM 1520 O O . ASN A 1 190 ? -77.058 -10.246 90.000 1.00 80.44 190 ASN A O 1
ATOM 1524 N N . SER A 1 191 ? -74.934 -9.705 90.469 1.00 75.62 191 SER A N 1
ATOM 1525 C CA . SER A 1 191 ? -74.923 -10.207 91.851 1.00 75.62 191 SER A CA 1
ATOM 1526 C C . SER A 1 191 ? -75.380 -9.174 92.882 1.00 75.62 191 SER A C 1
ATOM 1528 O O . SER A 1 191 ? -75.786 -9.546 93.984 1.00 75.62 191 SER A O 1
ATOM 1530 N N . PHE A 1 192 ? -75.331 -7.880 92.542 1.00 62.31 192 PHE A N 1
ATOM 1531 C CA . PHE A 1 192 ? -76.056 -6.880 93.309 1.00 62.31 192 PHE A CA 1
ATOM 1532 C C . PHE A 1 192 ? -77.547 -7.134 93.097 1.00 62.31 192 PHE A C 1
ATOM 1534 O O . PHE A 1 192 ? -77.988 -7.188 91.947 1.00 62.31 192 PHE A O 1
ATOM 1541 N N . PRO A 1 193 ? -78.342 -7.281 94.169 1.00 55.47 193 PRO A N 1
ATOM 1542 C CA . PRO A 1 193 ? -79.779 -7.306 94.006 1.00 55.47 193 PRO A CA 1
ATOM 1543 C C . PRO A 1 193 ? -80.166 -6.009 93.301 1.00 55.47 193 PRO A C 1
ATOM 1545 O O . PRO A 1 193 ? -79.742 -4.916 93.700 1.00 55.47 193 PRO A O 1
ATOM 1548 N N . SER A 1 194 ? -80.979 -6.121 92.251 1.00 51.12 194 SER A N 1
ATOM 1549 C CA . SER A 1 194 ? -81.764 -4.975 91.817 1.00 51.12 194 SER A CA 1
ATOM 1550 C C . SER A 1 194 ? -82.394 -4.385 93.078 1.00 51.12 194 SER A C 1
ATOM 1552 O O . SER A 1 194 ? -82.889 -5.135 93.922 1.00 51.12 194 SER A O 1
ATOM 1554 N N . ALA A 1 195 ? -82.397 -3.061 93.239 1.00 52.31 195 ALA A N 1
ATOM 1555 C CA . ALA A 1 195 ? -83.061 -2.405 94.371 1.00 52.31 195 ALA A CA 1
ATOM 1556 C C . ALA A 1 195 ? -84.559 -2.792 94.510 1.00 52.31 195 ALA A C 1
ATOM 1558 O O . ALA A 1 195 ? -85.212 -2.401 95.473 1.00 52.31 195 ALA A O 1
ATOM 1559 N N . ALA A 1 196 ? -85.094 -3.573 93.564 1.00 52.56 196 ALA A N 1
ATOM 1560 C CA . ALA A 1 196 ? -86.376 -4.258 93.614 1.00 52.56 196 ALA A CA 1
ATOM 1561 C C . ALA A 1 196 ? -86.456 -5.479 94.565 1.00 52.56 196 ALA A C 1
ATOM 1563 O O . ALA A 1 196 ? -87.557 -5.786 95.009 1.00 52.56 196 ALA A O 1
ATOM 1564 N N . ASP A 1 197 ? -85.357 -6.163 94.912 1.00 50.50 197 ASP A N 1
ATOM 1565 C CA . ASP A 1 197 ? -85.428 -7.425 95.682 1.00 50.50 197 ASP A CA 1
ATOM 1566 C C . ASP A 1 197 ? -85.297 -7.229 97.204 1.00 50.50 197 ASP A C 1
ATOM 1568 O O . ASP A 1 197 ? -85.846 -8.007 97.985 1.00 50.50 197 ASP A O 1
ATOM 1572 N N . GLY A 1 198 ? -84.644 -6.150 97.654 1.00 49.19 198 GLY A N 1
ATOM 1573 C CA . GLY A 1 198 ? -84.563 -5.807 99.082 1.00 49.19 198 GLY A CA 1
ATOM 1574 C C . GLY A 1 198 ? -85.914 -5.397 99.686 1.00 49.19 198 GLY A C 1
ATOM 1575 O O . GLY A 1 198 ? -86.212 -5.728 100.831 1.00 49.19 198 GLY A O 1
ATOM 1576 N N . SER A 1 199 ? -86.776 -4.748 98.899 1.00 48.03 199 SER A N 1
ATOM 1577 C CA . SER A 1 199 ? -88.123 -4.344 99.323 1.00 48.03 199 SER A CA 1
ATOM 1578 C C . SER A 1 199 ? -89.116 -5.512 99.396 1.00 48.03 199 SER A C 1
ATOM 1580 O O . SER A 1 199 ? -90.092 -5.430 100.141 1.00 48.03 199 SER A O 1
ATOM 1582 N N . ALA A 1 200 ? -88.862 -6.620 98.690 1.00 51.50 200 ALA A N 1
ATOM 1583 C CA . ALA A 1 200 ? -89.720 -7.805 98.718 1.00 51.50 200 ALA A CA 1
ATOM 1584 C C . ALA A 1 200 ? -89.519 -8.666 99.982 1.00 51.50 200 ALA A C 1
ATOM 1586 O O . ALA A 1 200 ? -90.458 -9.317 100.446 1.00 51.50 200 ALA A O 1
ATOM 1587 N N . GLN A 1 201 ? -88.316 -8.664 100.564 1.00 47.38 201 GLN A N 1
ATOM 1588 C CA . GLN A 1 201 ? -88.009 -9.478 101.744 1.00 47.38 201 GLN A CA 1
ATOM 1589 C C . GLN A 1 201 ? -88.432 -8.793 103.056 1.00 47.38 201 GLN A C 1
ATOM 1591 O O . GLN A 1 201 ? -88.957 -9.455 103.948 1.00 47.38 201 GLN A O 1
ATOM 1596 N N . GLU A 1 202 ? -88.350 -7.460 103.127 1.00 50.81 202 GLU A N 1
ATOM 1597 C CA . GLU A 1 202 ? -88.830 -6.673 104.276 1.00 50.81 202 GLU A CA 1
ATOM 1598 C C . GLU A 1 202 ? -90.376 -6.622 104.361 1.00 50.81 202 GLU A C 1
ATOM 1600 O O . GLU A 1 202 ? -90.946 -6.460 105.441 1.00 50.81 202 GLU A O 1
ATOM 1605 N N . GLN A 1 203 ? -91.080 -6.835 103.239 1.00 50.44 203 GLN A N 1
ATOM 1606 C CA . GLN A 1 203 ? -92.542 -6.998 103.214 1.00 50.44 203 GLN A CA 1
ATOM 1607 C C . GLN A 1 203 ? -93.010 -8.390 103.671 1.00 50.44 203 GLN A C 1
ATOM 1609 O O . GLN A 1 203 ? -94.089 -8.493 104.249 1.00 50.44 203 GLN A O 1
ATOM 1614 N N . ARG A 1 204 ? -92.206 -9.448 103.490 1.00 49.94 204 ARG A N 1
ATOM 1615 C CA . ARG A 1 204 ? -92.559 -10.809 103.942 1.00 49.94 204 ARG A CA 1
ATOM 1616 C C . ARG A 1 204 ? -92.375 -11.028 105.443 1.00 49.94 204 ARG A C 1
ATOM 1618 O O . ARG A 1 204 ? -93.105 -11.826 106.016 1.00 49.94 204 ARG A O 1
ATOM 1625 N N . GLU A 1 205 ? -91.458 -10.316 106.096 1.00 51.16 205 GLU A N 1
ATOM 1626 C CA . GLU A 1 205 ? -91.273 -10.415 107.556 1.00 51.16 205 GLU A CA 1
ATOM 1627 C C . GLU A 1 205 ? -92.274 -9.561 108.362 1.00 51.16 205 GLU A C 1
ATOM 1629 O O . GLU A 1 205 ? -92.428 -9.769 109.566 1.00 51.16 205 GLU A O 1
ATOM 1634 N N . ARG A 1 206 ? -93.014 -8.641 107.718 1.00 50.16 206 ARG A N 1
ATOM 1635 C CA . ARG A 1 206 ? -94.117 -7.890 108.355 1.00 50.16 206 ARG A CA 1
ATOM 1636 C C . ARG A 1 206 ? -95.457 -8.629 108.380 1.00 50.16 206 ARG A C 1
ATOM 1638 O O . ARG A 1 206 ? -96.327 -8.243 109.160 1.00 50.16 206 ARG A O 1
ATOM 1645 N N . GLU A 1 207 ? -95.635 -9.679 107.585 1.00 48.12 207 GLU A N 1
ATOM 1646 C CA . GLU A 1 207 ? -96.848 -10.502 107.609 1.00 48.12 207 GLU A CA 1
ATOM 1647 C C . GLU A 1 207 ? -96.655 -11.707 108.543 1.00 48.12 207 GLU A C 1
ATOM 1649 O O . GLU A 1 207 ? -96.258 -12.800 108.144 1.00 48.12 207 GLU A O 1
ATOM 1654 N N . GLY A 1 208 ? -96.928 -11.483 109.833 1.00 43.62 208 GLY A N 1
ATOM 1655 C CA . GLY A 1 208 ? -97.145 -12.550 110.813 1.00 43.62 208 GLY A CA 1
ATOM 1656 C C . GLY A 1 208 ? -98.380 -13.411 110.477 1.00 43.62 208 GLY A C 1
ATOM 1657 O O . GLY A 1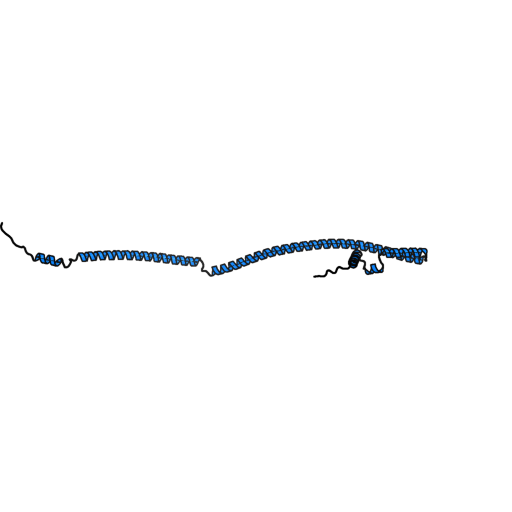 208 ? -99.222 -13.008 109.673 1.00 43.62 208 GLY A O 1
ATOM 1658 N N . PRO A 1 209 ? -98.512 -14.606 111.083 1.00 54.50 209 PRO A N 1
ATOM 1659 C CA . PRO A 1 209 ? -99.403 -15.661 110.605 1.00 54.50 209 PRO A CA 1
ATOM 1660 C C . PRO A 1 209 ? -100.887 -15.300 110.781 1.00 54.50 209 PRO A C 1
ATOM 1662 O O . PRO A 1 209 ? -101.318 -14.916 111.869 1.00 54.50 209 PRO A O 1
ATOM 1665 N N . ALA A 1 210 ? -101.672 -15.464 109.712 1.00 48.31 210 ALA A N 1
ATOM 1666 C CA . ALA A 1 210 ? -103.123 -15.268 109.706 1.00 48.31 210 ALA A CA 1
ATOM 1667 C C . ALA A 1 210 ? -103.880 -16.523 110.214 1.00 48.31 210 ALA A C 1
ATOM 1669 O O . ALA A 1 210 ? -103.365 -17.638 110.108 1.00 48.31 210 ALA A O 1
ATOM 1670 N N . PRO A 1 211 ? -105.075 -16.350 110.812 1.00 48.16 211 PRO A N 1
ATOM 1671 C CA . PRO A 1 211 ? -105.581 -17.216 111.872 1.00 48.16 211 PRO A CA 1
ATOM 1672 C C . PRO A 1 211 ? -106.362 -18.453 111.409 1.00 48.16 211 PRO A C 1
ATOM 1674 O O . PRO A 1 211 ? -106.893 -18.536 110.307 1.00 48.16 211 PRO A O 1
ATOM 1677 N N . MET A 1 212 ? -106.451 -19.376 112.370 1.00 49.12 212 MET A N 1
ATOM 1678 C CA . MET A 1 212 ? -107.339 -20.534 112.493 1.00 49.12 212 MET A CA 1
ATOM 1679 C C . MET A 1 212 ? -108.767 -20.254 111.993 1.00 49.12 212 MET A C 1
ATOM 1681 O O . MET A 1 212 ? -109.392 -19.284 112.424 1.00 49.12 212 MET A O 1
ATOM 1685 N N . GLN A 1 213 ? -109.313 -21.154 111.173 1.00 46.81 213 GLN A N 1
ATOM 1686 C CA . GLN A 1 213 ? -110.736 -21.175 110.840 1.00 46.81 213 GLN A CA 1
ATOM 1687 C C . GLN A 1 213 ? -111.287 -22.581 111.096 1.00 46.81 213 GLN A C 1
ATOM 1689 O O . GLN A 1 213 ? -110.811 -23.563 110.528 1.00 46.81 213 GLN A O 1
ATOM 1694 N N . LEU A 1 214 ? -112.222 -22.639 112.046 1.00 41.06 214 LEU A N 1
ATOM 1695 C CA . LEU A 1 214 ? -112.971 -23.811 112.483 1.00 41.06 214 LEU A CA 1
ATOM 1696 C C . LEU A 1 214 ? -114.247 -23.990 111.649 1.00 41.06 214 LEU A C 1
ATOM 1698 O O . LEU A 1 214 ? -114.897 -23.010 111.287 1.00 41.06 214 LEU A O 1
ATOM 1702 N N . ASP A 1 215 ? -114.583 -25.271 111.510 1.00 38.75 215 ASP A N 1
ATOM 1703 C CA . ASP A 1 215 ? -115.877 -25.927 111.296 1.00 38.75 215 ASP A CA 1
ATOM 1704 C C . ASP A 1 215 ? -116.584 -25.910 109.930 1.00 38.75 215 ASP A C 1
ATOM 1706 O O . ASP A 1 215 ? -116.832 -24.879 109.302 1.00 38.75 215 ASP A O 1
ATOM 1710 N N . GLY A 1 216 ? -116.966 -27.140 109.550 1.00 39.19 216 GLY A N 1
ATOM 1711 C CA . GLY A 1 216 ? -117.738 -27.568 108.387 1.00 39.19 216 GLY A CA 1
ATOM 1712 C C . GLY A 1 216 ? -117.532 -29.052 108.111 1.00 39.19 216 GLY A C 1
ATOM 1713 O O . GLY A 1 216 ? -116.770 -29.348 107.168 1.00 39.19 216 GLY A O 1
#

Sequence (216 aa):
MAARVRPADDDQELARIRVITNVSSAAYQRSGPPAKVLAQRWVAFVEAVQNDTVEKAQEAYNRLLLALTELELLGRKLAASQTASKRELDTYAQKQQQLQDSIAQANELIEAKKQQLAEARVWRQQQEEYEVLRKQITAQQPRHETQQQINAVNRDIDSTRAEIRRVQLTYEVIAKKCAAVQHQVADLLNSFPSAADGSAQEQREREGPAPMQLDG

Foldseek 3Di:
DDDPPDPDVVVVVLVVCCLQQVDPVVVCVPQNDLVVNLVVLVVLLVCCVVPHDPVSNVVSVVVNVVSVVVVVVSVVVSVVSVVVVVVVVVVVVVVVVVVVVVVVVVVVVVVVVVVVVVVVVVVVVVVVVVVVVVVVVVVDDPPVVVVVVVVVVVVVVVVVVVVVVVVVVVVVVVVVVVVVVVVVVVVVVVVPPDPVPVVVVVVVVPDDDDDDDDDD

Secondary structure (DSSP, 8-state):
-----PPPHHHHHHHHHHHHH---HHHHHHH--HHHHHHHHHHHHHHHHHHS-HHHHHHHHHHHHHHHHHHHHHHHHHHHHHHHHHHHHHHHHHHHHHHHHHHHHHHHHHHHHHHHHHHHHHHHHHHHHHHHHHHHHHHSPPHHHHHHHHHHHHHHHHHHHHHHHHHHHHHHHHHHHHHHHHHHHHHHHHHSPPTTTHHHHHHHSS-PPPP-----

Mean predicted aligned error: 16.41 Å

pLDDT: mean 83.31, std 18.23, range [36.72, 98.44]